Protein AF-A0A4D7BUM9-F1 (afdb_monomer_lite)

Radius of gyration: 22.11 Å; chains: 1; bounding box: 40×34×74 Å

Structure (mmCIF, N/CA/C/O backbone):
data_AF-A0A4D7BUM9-F1
#
_entry.id   AF-A0A4D7BUM9-F1
#
loop_
_atom_site.group_PDB
_atom_site.id
_atom_site.type_symbol
_atom_site.label_atom_id
_atom_site.label_alt_id
_atom_site.label_comp_id
_atom_site.label_asym_id
_atom_site.label_entity_id
_atom_site.label_seq_id
_atom_site.pdbx_PDB_ins_code
_atom_site.Cartn_x
_atom_site.Cartn_y
_atom_site.Cartn_z
_atom_site.occupancy
_atom_site.B_iso_or_equiv
_atom_site.auth_seq_id
_atom_site.auth_comp_id
_atom_site.auth_asym_id
_atom_site.auth_atom_id
_atom_site.pdbx_PDB_model_num
ATOM 1 N N . MET A 1 1 ? -1.823 -22.160 0.827 1.00 26.02 1 MET A N 1
ATOM 2 C CA . MET A 1 1 ? -3.022 -21.570 0.192 1.00 26.02 1 MET A CA 1
ATOM 3 C C . MET A 1 1 ? -2.553 -20.710 -0.973 1.00 26.02 1 MET A C 1
ATOM 5 O O . MET A 1 1 ? -1.810 -19.771 -0.708 1.00 26.02 1 MET A O 1
ATOM 9 N N . PRO A 1 2 ? -2.849 -21.059 -2.237 1.00 29.98 2 PRO A N 1
ATOM 10 C CA . PRO A 1 2 ? -2.409 -20.259 -3.375 1.00 29.98 2 PRO A CA 1
ATOM 11 C C . PRO A 1 2 ? -3.197 -18.944 -3.399 1.00 29.98 2 PRO A C 1
ATOM 13 O O . PRO A 1 2 ? -4.390 -18.929 -3.098 1.00 29.98 2 PRO A O 1
ATOM 16 N N . ALA A 1 3 ? -2.522 -17.840 -3.715 1.00 32.88 3 ALA A N 1
ATOM 17 C CA . ALA A 1 3 ? -3.166 -16.550 -3.918 1.00 32.88 3 ALA A CA 1
ATOM 18 C C . ALA A 1 3 ? -4.148 -16.680 -5.090 1.00 32.88 3 ALA A C 1
ATOM 20 O O . ALA A 1 3 ? -3.726 -16.821 -6.237 1.00 32.88 3 ALA A O 1
ATOM 21 N N . ALA A 1 4 ? -5.448 -16.700 -4.786 1.00 35.62 4 ALA A N 1
ATOM 22 C CA . ALA A 1 4 ? -6.488 -16.591 -5.794 1.00 35.62 4 ALA A CA 1
ATOM 23 C C . ALA A 1 4 ? -6.222 -15.328 -6.618 1.00 35.62 4 ALA A C 1
ATOM 25 O O . ALA A 1 4 ? -5.944 -14.267 -6.053 1.00 35.62 4 ALA A O 1
ATOM 26 N N . ASP A 1 5 ? -6.273 -15.478 -7.937 1.00 39.28 5 ASP A N 1
ATOM 27 C CA . ASP A 1 5 ? -6.186 -14.413 -8.928 1.00 39.28 5 ASP A CA 1
ATOM 28 C C . ASP A 1 5 ? -7.365 -13.449 -8.709 1.00 39.28 5 ASP A C 1
ATOM 30 O O . ASP A 1 5 ? -8.407 -13.550 -9.355 1.00 39.28 5 ASP A O 1
ATOM 34 N N . ARG A 1 6 ? -7.250 -12.558 -7.711 1.00 52.69 6 ARG A N 1
ATOM 35 C CA . ARG A 1 6 ? -8.172 -11.440 -7.473 1.00 52.69 6 ARG A CA 1
ATOM 36 C C . ARG A 1 6 ? -7.897 -10.412 -8.563 1.00 52.69 6 ARG A C 1
ATOM 38 O O . ARG A 1 6 ? -7.229 -9.403 -8.360 1.00 52.69 6 ARG A O 1
ATOM 45 N N . GLY A 1 7 ? -8.315 -10.764 -9.773 1.00 39.91 7 GLY A N 1
ATOM 46 C CA . GLY A 1 7 ? -8.189 -9.940 -10.953 1.00 39.91 7 GLY A CA 1
ATOM 47 C C . GLY A 1 7 ? -9.072 -8.710 -10.813 1.00 39.91 7 GLY A C 1
ATOM 48 O O . GLY A 1 7 ? -10.246 -8.749 -11.170 1.00 39.91 7 GLY A O 1
ATOM 49 N N . TYR A 1 8 ? -8.488 -7.595 -10.378 1.00 45.69 8 TYR A N 1
ATOM 50 C CA . TYR A 1 8 ? -8.984 -6.259 -10.708 1.00 45.69 8 TYR A CA 1
ATOM 51 C C . TYR A 1 8 ? -8.747 -6.056 -12.219 1.00 45.69 8 TYR A C 1
ATOM 53 O O . TYR A 1 8 ? -7.725 -5.539 -12.673 1.00 45.69 8 TYR A O 1
ATOM 61 N N . GLY A 1 9 ? -9.619 -6.685 -13.012 1.00 33.31 9 GLY A N 1
ATOM 62 C CA . GLY A 1 9 ? -9.295 -7.201 -14.337 1.00 33.31 9 GLY A CA 1
ATOM 63 C C . GLY A 1 9 ? -8.925 -6.164 -15.396 1.00 33.31 9 GLY A C 1
ATOM 64 O O . GLY A 1 9 ? -9.518 -5.099 -15.464 1.00 33.31 9 GLY A O 1
ATOM 65 N N . VAL A 1 10 ? -8.002 -6.558 -16.286 1.00 39.28 10 VAL A N 1
ATOM 66 C CA . VAL A 1 10 ? -8.221 -6.630 -17.745 1.00 39.28 10 VAL A CA 1
ATOM 67 C C . VAL A 1 10 ? -7.320 -7.747 -18.289 1.00 39.28 10 VAL A C 1
ATOM 69 O O . VAL A 1 10 ? -6.091 -7.647 -18.263 1.00 39.28 10 VAL A O 1
ATOM 72 N N . GLY A 1 11 ? -7.919 -8.826 -18.793 1.00 34.59 11 GLY A N 1
ATOM 73 C CA . GLY A 1 11 ? -7.201 -9.910 -19.458 1.00 34.59 11 GLY A CA 1
ATOM 74 C C . GLY A 1 11 ? -6.606 -9.448 -20.788 1.00 34.59 11 GLY A C 1
ATOM 75 O O . GLY A 1 11 ? -7.259 -9.513 -21.827 1.00 34.59 11 GLY A O 1
ATOM 76 N N . CYS A 1 12 ? -5.346 -9.016 -20.789 1.00 40.81 12 CYS A N 1
ATOM 77 C CA . CYS A 1 12 ? -4.560 -8.997 -22.018 1.00 40.81 12 CYS A CA 1
ATOM 78 C C . CYS A 1 12 ? -4.166 -10.443 -22.332 1.00 40.81 12 CYS A C 1
ATOM 80 O O . CYS A 1 12 ? -3.216 -10.967 -21.751 1.00 40.81 12 CYS A O 1
ATOM 82 N N . ARG A 1 13 ? -4.909 -11.100 -23.236 1.00 40.56 13 ARG A N 1
ATOM 83 C CA . ARG A 1 13 ? -4.467 -12.367 -23.837 1.00 40.56 13 ARG A CA 1
ATOM 84 C C . ARG A 1 13 ? -3.040 -12.163 -24.351 1.00 40.56 13 ARG A C 1
ATOM 86 O O . ARG A 1 13 ? -2.815 -11.284 -25.184 1.00 40.56 13 ARG A O 1
ATOM 93 N N . ARG A 1 14 ? -2.082 -12.947 -23.838 1.00 39.50 14 ARG A N 1
ATOM 94 C CA . ARG A 1 14 ? -0.752 -13.074 -24.450 1.00 39.50 14 ARG A CA 1
ATOM 95 C C . ARG A 1 14 ? -0.977 -13.359 -25.934 1.00 39.50 14 ARG A C 1
ATOM 97 O O . ARG A 1 14 ? -1.700 -14.294 -26.264 1.00 39.50 14 ARG A O 1
ATOM 104 N N . ALA A 1 15 ? -0.397 -12.547 -26.811 1.00 39.09 15 ALA A N 1
ATOM 105 C CA . ALA A 1 15 ? -0.272 -12.944 -28.203 1.00 39.09 15 ALA A CA 1
ATOM 106 C C . ALA A 1 15 ? 0.663 -14.158 -28.217 1.00 39.09 15 ALA A C 1
ATOM 108 O O . ALA A 1 15 ? 1.831 -14.026 -27.853 1.00 39.09 15 ALA A O 1
ATOM 109 N N . ASP A 1 16 ? 0.123 -15.332 -28.533 1.00 38.03 16 ASP A N 1
ATOM 110 C CA . ASP A 1 16 ? 0.915 -16.534 -28.751 1.00 38.03 16 ASP A CA 1
ATOM 111 C C . ASP A 1 16 ? 1.713 -16.345 -30.053 1.00 38.03 16 ASP A C 1
ATOM 113 O O . ASP A 1 16 ? 1.103 -16.212 -31.118 1.00 38.03 16 ASP A O 1
ATOM 117 N N . PRO A 1 17 ? 3.056 -16.293 -30.009 1.00 40.78 17 PRO A N 1
ATOM 118 C CA . PRO A 1 17 ? 3.868 -16.179 -31.215 1.00 40.78 17 PRO A CA 1
ATOM 119 C C . PRO A 1 17 ? 3.830 -17.448 -32.087 1.00 40.78 17 PRO A C 1
ATOM 121 O O . PRO A 1 17 ? 4.431 -17.441 -33.158 1.00 40.78 17 PRO A O 1
ATOM 124 N N . ARG A 1 18 ? 3.149 -18.522 -31.653 1.00 35.72 18 ARG A N 1
ATOM 125 C CA . ARG A 1 18 ? 2.989 -19.793 -32.379 1.00 35.72 18 ARG A CA 1
ATOM 126 C C . ARG A 1 18 ? 1.572 -20.049 -32.904 1.00 35.72 18 ARG A C 1
ATOM 128 O O . ARG A 1 18 ? 1.289 -21.163 -33.334 1.00 35.72 18 ARG A O 1
ATOM 135 N N . ALA A 1 19 ? 0.679 -19.058 -32.884 1.00 36.28 19 ALA A N 1
ATOM 136 C CA . ALA A 1 19 ? -0.628 -19.205 -33.519 1.00 36.28 19 ALA A CA 1
ATOM 137 C C . ALA A 1 19 ? -0.464 -19.263 -35.051 1.00 36.28 19 ALA A C 1
ATOM 139 O O . ALA A 1 19 ? -0.392 -18.230 -35.719 1.00 36.28 19 ALA A O 1
ATOM 140 N N . GLU A 1 20 ? -0.376 -20.482 -35.588 1.00 31.92 20 GLU A N 1
ATOM 141 C CA . GLU A 1 20 ? -0.456 -20.775 -37.020 1.00 31.92 20 GLU A CA 1
ATOM 142 C C . GLU A 1 20 ? -1.716 -20.116 -37.615 1.00 31.92 20 GLU A C 1
ATOM 144 O O . GLU A 1 20 ? -2.805 -20.236 -37.036 1.00 31.92 20 GLU A O 1
ATOM 149 N N . PRO A 1 21 ? -1.616 -19.403 -38.750 1.00 38.94 21 PRO A N 1
ATOM 150 C CA . PRO A 1 21 ? -2.780 -18.817 -39.390 1.00 38.94 21 PRO A CA 1
ATOM 151 C C . PRO A 1 21 ? -3.692 -19.938 -39.898 1.00 38.94 21 PRO A C 1
ATOM 153 O O . PRO A 1 21 ? -3.363 -20.665 -40.834 1.00 38.94 21 PRO A O 1
ATOM 156 N N . GLY A 1 22 ? -4.855 -20.061 -39.257 1.00 32.81 22 GLY A N 1
ATOM 157 C CA . GLY A 1 22 ? -5.926 -20.960 -39.658 1.00 32.81 22 GLY A CA 1
ATOM 158 C C . GLY A 1 22 ? -6.285 -20.797 -41.135 1.00 32.81 22 GLY A C 1
ATOM 159 O O . GLY A 1 22 ? -6.408 -19.693 -41.664 1.00 32.81 22 GLY A O 1
ATOM 160 N N . THR A 1 23 ? -6.434 -21.949 -41.773 1.00 36.91 23 THR A N 1
ATOM 161 C CA . THR A 1 23 ? -6.754 -22.199 -43.172 1.00 36.91 23 THR A CA 1
ATOM 162 C C . THR A 1 23 ? -7.920 -21.342 -43.676 1.00 36.91 23 THR A C 1
ATOM 164 O O . THR A 1 23 ? -9.075 -21.585 -43.337 1.00 36.91 23 THR A O 1
ATOM 167 N N . ALA A 1 24 ? -7.626 -20.380 -44.550 1.00 34.28 24 ALA A N 1
ATOM 168 C CA . ALA A 1 24 ? -8.602 -19.784 -45.454 1.00 34.28 24 ALA A CA 1
ATOM 169 C C . ALA A 1 24 ? -8.139 -20.056 -46.888 1.00 34.28 24 ALA A C 1
ATOM 171 O O . ALA A 1 24 ? -7.132 -19.522 -47.352 1.00 34.28 24 ALA A O 1
ATOM 172 N N . ALA A 1 25 ? -8.860 -20.950 -47.562 1.00 35.88 25 ALA A N 1
ATOM 173 C CA . ALA A 1 25 ? -8.734 -21.200 -48.987 1.00 35.88 25 ALA A CA 1
ATOM 174 C C . ALA A 1 25 ? -9.022 -19.909 -49.777 1.00 35.88 25 ALA A C 1
ATOM 176 O O . ALA A 1 25 ? -10.000 -19.217 -49.504 1.00 35.88 25 ALA A O 1
ATOM 177 N N . GLY A 1 26 ? -8.174 -19.595 -50.759 1.00 29.25 26 GLY A N 1
ATOM 178 C CA . GLY A 1 26 ? -8.336 -18.422 -51.620 1.00 29.25 26 GLY A CA 1
ATOM 179 C C . GLY A 1 26 ? -7.089 -18.140 -52.454 1.00 29.25 26 GLY A C 1
ATOM 180 O O . GLY A 1 26 ? -6.223 -17.369 -52.061 1.00 29.25 26 GLY A O 1
ATOM 181 N N . LEU A 1 27 ? -6.999 -18.810 -53.597 1.00 37.66 27 LEU A N 1
ATOM 182 C CA . LEU A 1 27 ? -5.947 -18.729 -54.608 1.00 37.66 27 LEU A CA 1
ATOM 183 C C . LEU A 1 27 ? -5.843 -17.319 -55.236 1.00 37.66 27 LEU A C 1
ATOM 185 O O . LEU A 1 27 ? -6.756 -16.943 -55.959 1.00 37.66 27 LEU A O 1
ATOM 189 N N . LEU A 1 28 ? -4.732 -16.587 -55.053 1.00 31.53 28 LEU A N 1
ATOM 190 C CA . LEU A 1 28 ? -4.265 -15.507 -55.955 1.00 31.53 28 LEU A CA 1
ATOM 191 C C . LEU A 1 28 ? -2.721 -15.363 -55.894 1.00 31.53 28 LEU A C 1
ATOM 193 O O . LEU A 1 28 ? -2.138 -15.574 -54.827 1.00 31.53 28 LEU A O 1
ATOM 197 N N . PRO A 1 29 ? -2.030 -15.050 -57.014 1.00 38.56 29 PRO A N 1
ATOM 198 C CA . PRO A 1 29 ? -0.603 -15.325 -57.175 1.00 38.56 29 PRO A CA 1
ATOM 199 C C . PRO A 1 29 ? 0.337 -14.225 -56.659 1.00 38.56 29 PRO A C 1
ATOM 201 O O . PRO A 1 29 ? -0.036 -13.089 -56.374 1.00 38.56 29 PRO A O 1
ATOM 204 N N . ALA A 1 30 ? 1.604 -14.625 -56.557 1.00 45.06 30 ALA A N 1
ATOM 205 C CA . ALA A 1 30 ? 2.716 -13.949 -55.911 1.00 45.06 30 ALA A CA 1
ATOM 206 C C . ALA A 1 30 ? 3.007 -12.524 -56.422 1.00 45.06 30 ALA A C 1
ATOM 208 O O . ALA A 1 30 ? 3.499 -12.328 -57.531 1.00 45.06 30 ALA A O 1
ATOM 209 N N . GLY A 1 31 ? 2.838 -11.540 -55.534 1.00 32.44 31 GLY A N 1
ATOM 210 C CA . GLY A 1 31 ? 3.442 -10.213 -55.639 1.00 32.44 31 GL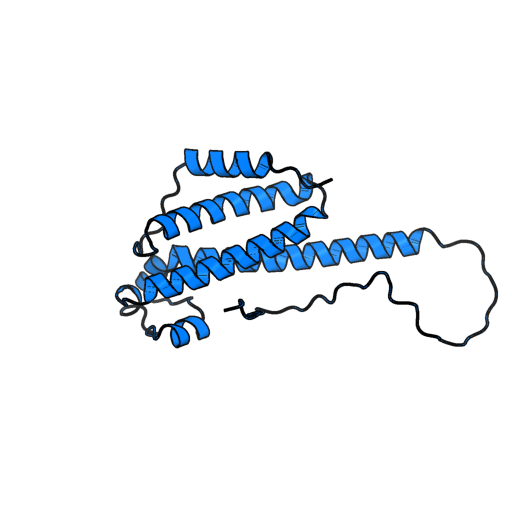Y A CA 1
ATOM 211 C C . GLY A 1 31 ? 4.646 -10.100 -54.703 1.00 32.44 31 GLY A C 1
ATOM 212 O O . GLY A 1 31 ? 4.492 -9.988 -53.486 1.00 32.44 31 GLY A O 1
ATOM 213 N N . ARG A 1 32 ? 5.864 -10.143 -55.258 1.00 47.47 32 ARG A N 1
ATOM 214 C CA . ARG A 1 32 ? 7.110 -9.875 -54.523 1.00 47.47 32 ARG A CA 1
ATOM 215 C C . ARG A 1 32 ? 7.106 -8.439 -53.981 1.00 47.47 32 ARG A C 1
ATOM 217 O O . ARG A 1 32 ? 6.937 -7.494 -54.739 1.00 47.47 32 ARG A O 1
ATOM 224 N N . GLY A 1 33 ? 7.416 -8.295 -52.691 1.00 41.62 33 GLY A N 1
ATOM 225 C CA . GLY A 1 33 ? 7.944 -7.053 -52.117 1.00 41.62 33 GLY A CA 1
ATOM 226 C C . GLY A 1 33 ? 6.978 -6.267 -51.233 1.00 41.62 33 GLY A C 1
ATOM 227 O O . GLY A 1 33 ? 6.448 -5.254 -51.668 1.00 41.62 33 GLY A O 1
ATOM 228 N N . ARG A 1 34 ? 6.795 -6.687 -49.969 1.00 41.50 34 ARG A N 1
ATOM 229 C CA . ARG A 1 34 ? 6.311 -5.818 -48.863 1.00 41.50 34 ARG A CA 1
ATOM 230 C C . ARG A 1 34 ? 6.468 -6.432 -47.454 1.00 41.50 34 ARG A C 1
ATOM 232 O O . ARG A 1 34 ? 5.728 -6.106 -46.536 1.00 41.50 34 ARG A O 1
ATOM 239 N N . GLY A 1 35 ? 7.451 -7.314 -47.249 1.00 36.69 35 GLY A N 1
ATOM 240 C CA . GLY A 1 35 ? 7.567 -8.113 -46.016 1.00 36.69 35 GLY A CA 1
ATOM 241 C C . GLY A 1 35 ? 8.122 -7.400 -44.775 1.00 36.69 35 GLY A C 1
ATOM 242 O O . GLY A 1 35 ? 7.946 -7.908 -43.678 1.00 36.69 35 GLY A O 1
ATOM 243 N N . ARG A 1 36 ? 8.779 -6.235 -44.895 1.00 40.97 36 ARG A N 1
ATOM 244 C CA . ARG A 1 36 ? 9.498 -5.612 -43.757 1.00 40.97 36 ARG A CA 1
ATOM 245 C C . ARG A 1 36 ? 8.667 -4.628 -42.921 1.00 40.97 36 ARG A C 1
ATOM 247 O O . ARG A 1 36 ? 8.959 -4.448 -41.747 1.00 40.97 36 ARG A O 1
ATOM 254 N N . HIS A 1 37 ? 7.601 -4.038 -43.467 1.00 37.06 37 HIS A N 1
ATOM 255 C CA . HIS A 1 37 ? 6.786 -3.054 -42.732 1.00 37.06 37 HIS A CA 1
ATOM 256 C C . HIS A 1 37 ? 5.697 -3.681 -41.843 1.00 37.06 37 HIS A C 1
ATOM 258 O O . HIS A 1 37 ? 5.326 -3.091 -40.828 1.00 37.06 37 HIS A O 1
ATOM 264 N N . ALA A 1 38 ? 5.202 -4.875 -42.187 1.00 42.59 38 ALA A N 1
ATOM 265 C CA . ALA A 1 38 ? 4.147 -5.555 -41.430 1.00 42.59 38 ALA A CA 1
ATOM 266 C C . ALA A 1 38 ? 4.656 -6.144 -40.099 1.00 42.59 38 ALA A C 1
ATOM 268 O O . ALA A 1 38 ? 4.014 -5.966 -39.064 1.00 42.59 38 ALA A O 1
ATOM 269 N N . VAL A 1 39 ? 5.845 -6.763 -40.102 1.00 45.91 39 VAL A N 1
ATOM 270 C CA . VAL A 1 39 ? 6.513 -7.272 -38.883 1.00 45.91 39 VAL A CA 1
ATOM 271 C C . VAL A 1 39 ? 6.827 -6.135 -37.912 1.00 45.91 39 VAL A C 1
ATOM 273 O O . VAL A 1 39 ? 6.543 -6.225 -36.722 1.00 45.91 39 VAL A O 1
ATOM 276 N N . ASP A 1 40 ? 7.323 -5.019 -38.437 1.00 48.41 40 ASP A N 1
ATOM 277 C CA . ASP A 1 40 ? 7.726 -3.846 -37.663 1.00 48.41 40 ASP A CA 1
ATOM 278 C C . ASP A 1 40 ? 6.510 -3.106 -37.051 1.00 48.41 40 ASP A C 1
ATOM 280 O O . ASP A 1 40 ? 6.538 -2.618 -35.919 1.00 48.41 40 ASP A O 1
ATOM 284 N N . ALA A 1 41 ? 5.365 -3.099 -37.746 1.00 53.19 41 ALA A N 1
ATOM 285 C CA . ALA A 1 41 ? 4.091 -2.639 -37.187 1.00 53.19 41 ALA A CA 1
ATOM 286 C C . ALA A 1 41 ? 3.544 -3.581 -36.094 1.00 53.19 41 ALA A C 1
ATOM 288 O O . ALA A 1 41 ? 3.002 -3.094 -35.095 1.00 53.19 41 ALA A O 1
ATOM 289 N N . GLY A 1 42 ? 3.711 -4.899 -36.256 1.00 42.94 42 GLY A N 1
ATOM 290 C CA . GLY A 1 42 ? 3.336 -5.921 -35.273 1.00 42.94 42 GLY A CA 1
ATOM 291 C C . GLY A 1 42 ? 4.140 -5.821 -33.976 1.00 42.94 42 GLY A C 1
ATOM 292 O O . GLY A 1 42 ? 3.549 -5.742 -32.899 1.00 42.94 42 GLY A O 1
ATOM 293 N N . VAL A 1 43 ? 5.467 -5.693 -34.078 1.00 54.44 43 VAL A N 1
ATOM 294 C CA . VAL A 1 43 ? 6.380 -5.484 -32.938 1.00 54.44 43 VAL A CA 1
ATOM 295 C C . VAL A 1 43 ? 6.059 -4.175 -32.211 1.00 54.44 43 VAL A C 1
ATOM 297 O O . VAL A 1 43 ? 5.904 -4.160 -30.988 1.00 54.44 43 VAL A O 1
ATOM 300 N N . ARG A 1 44 ? 5.828 -3.078 -32.947 1.00 56.69 44 ARG A N 1
ATOM 301 C CA . ARG A 1 44 ? 5.398 -1.800 -32.351 1.00 56.69 44 ARG A CA 1
ATOM 302 C C . ARG A 1 44 ? 4.034 -1.888 -31.657 1.00 56.69 44 ARG A C 1
ATOM 304 O O . ARG A 1 44 ? 3.811 -1.222 -30.645 1.00 56.69 44 ARG A O 1
ATOM 311 N N . ARG A 1 45 ? 3.091 -2.678 -32.182 1.00 53.91 45 ARG A N 1
ATOM 312 C CA . ARG A 1 45 ? 1.761 -2.869 -31.577 1.00 53.91 45 ARG A CA 1
ATOM 313 C C . ARG A 1 45 ? 1.838 -3.730 -30.314 1.00 53.91 45 ARG A C 1
ATOM 315 O O . ARG A 1 45 ? 1.229 -3.348 -29.317 1.00 53.91 45 ARG A O 1
ATOM 322 N N . ALA A 1 46 ? 2.630 -4.801 -30.332 1.00 56.94 46 ALA A N 1
ATOM 323 C CA . ALA A 1 46 ? 2.919 -5.632 -29.165 1.00 56.94 46 ALA A CA 1
ATOM 324 C C . ALA A 1 46 ? 3.596 -4.820 -28.045 1.00 56.94 46 ALA A C 1
ATOM 326 O O . ALA A 1 46 ? 3.124 -4.844 -26.908 1.00 56.94 46 ALA A O 1
ATOM 327 N N . GLY A 1 47 ? 4.596 -3.993 -28.377 1.00 58.88 47 GLY A N 1
ATOM 328 C CA . GLY A 1 47 ? 5.240 -3.080 -27.422 1.00 58.88 47 GLY A CA 1
ATOM 329 C C . GLY A 1 47 ? 4.269 -2.078 -26.780 1.00 58.88 47 GLY A C 1
ATOM 330 O O . GLY A 1 47 ? 4.300 -1.865 -25.570 1.00 58.88 47 GLY A O 1
ATOM 331 N N . ARG A 1 48 ? 3.324 -1.518 -27.552 1.00 60.16 48 ARG A N 1
ATOM 332 C CA . ARG A 1 48 ? 2.270 -0.618 -27.029 1.00 60.16 48 ARG A CA 1
ATOM 333 C C . ARG A 1 48 ? 1.219 -1.317 -26.161 1.00 60.16 48 ARG A C 1
ATOM 335 O O . ARG A 1 48 ? 0.574 -0.656 -25.347 1.00 60.16 48 ARG A O 1
ATOM 342 N N . CYS A 1 49 ? 0.972 -2.608 -26.368 1.00 62.97 49 CYS A N 1
ATOM 343 C CA . CYS A 1 49 ? 0.085 -3.396 -25.509 1.00 62.97 49 CYS A CA 1
ATOM 344 C C . CYS A 1 49 ? 0.783 -3.773 -24.196 1.00 62.97 49 CYS A C 1
ATOM 346 O O . CYS A 1 49 ? 0.182 -3.594 -23.141 1.00 62.97 49 CYS A O 1
ATOM 348 N N . CYS A 1 50 ? 2.062 -4.160 -24.253 1.00 67.19 50 CYS A N 1
ATOM 349 C CA . CYS A 1 50 ? 2.898 -4.410 -23.074 1.00 67.19 50 CYS A CA 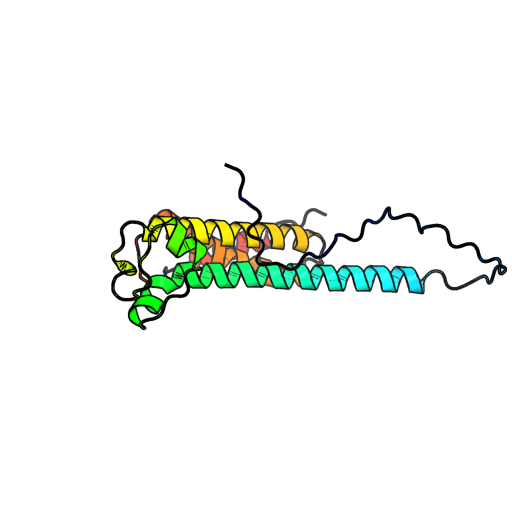1
ATOM 350 C C . CYS A 1 50 ? 3.032 -3.153 -22.194 1.00 67.19 50 CYS A C 1
ATOM 352 O O . CYS A 1 50 ? 2.775 -3.189 -20.998 1.00 67.19 50 CYS A O 1
ATOM 354 N N . LEU A 1 51 ? 3.303 -1.985 -22.788 1.00 66.81 51 LEU A N 1
ATOM 355 C CA . LEU A 1 51 ? 3.387 -0.737 -22.019 1.00 66.81 51 LEU A CA 1
ATOM 356 C C . LEU A 1 51 ? 2.055 -0.368 -21.332 1.00 66.81 51 LEU A C 1
ATOM 358 O O . LEU A 1 51 ? 2.051 0.214 -20.248 1.00 66.81 51 LEU A O 1
ATOM 362 N N . ARG A 1 52 ? 0.911 -0.719 -21.940 1.00 67.75 52 ARG A N 1
ATOM 363 C CA . ARG A 1 52 ? -0.418 -0.512 -21.341 1.00 67.75 52 ARG A CA 1
ATOM 364 C C . ARG A 1 52 ? -0.691 -1.463 -20.177 1.00 67.75 52 ARG A C 1
ATOM 366 O O . ARG A 1 52 ? -1.181 -0.994 -19.153 1.00 67.75 52 ARG A O 1
ATOM 373 N N . SER A 1 53 ? -0.358 -2.750 -20.303 1.00 66.44 53 SER A N 1
ATOM 374 C CA . SER A 1 53 ? -0.510 -3.715 -19.202 1.00 66.44 53 SER A CA 1
ATOM 375 C C . SER A 1 53 ? 0.386 -3.355 -18.017 1.00 66.44 53 SER A C 1
ATOM 377 O O . SER A 1 53 ? -0.091 -3.322 -16.881 1.00 66.44 53 SER A O 1
ATOM 379 N N . VAL A 1 54 ? 1.633 -2.962 -18.299 1.00 69.56 54 VAL A N 1
ATOM 380 C CA . VAL A 1 54 ? 2.590 -2.469 -17.306 1.00 69.56 54 VAL A CA 1
ATOM 381 C C . VAL A 1 54 ? 2.005 -1.279 -16.563 1.00 69.56 54 VAL A C 1
ATOM 383 O O . VAL A 1 54 ? 1.966 -1.298 -15.336 1.00 69.56 54 VAL A O 1
ATOM 386 N N . ARG A 1 55 ? 1.521 -0.258 -17.289 1.00 70.94 55 ARG A N 1
ATOM 387 C CA . ARG A 1 55 ? 0.938 0.951 -16.691 1.00 70.94 55 ARG A CA 1
ATOM 388 C C . ARG A 1 55 ? -0.242 0.621 -15.781 1.00 70.94 55 ARG A C 1
ATOM 390 O O . ARG A 1 55 ? -0.328 1.186 -14.697 1.00 70.94 55 ARG A O 1
ATOM 397 N N . HIS A 1 56 ? -1.127 -0.276 -16.214 1.00 72.81 56 HIS A N 1
ATOM 398 C CA . HIS A 1 56 ? -2.299 -0.680 -15.434 1.00 72.81 56 HIS A CA 1
ATOM 399 C C . HIS A 1 56 ? -1.895 -1.349 -14.118 1.00 72.81 56 HIS A C 1
ATOM 401 O O . HIS A 1 56 ? -2.258 -0.870 -13.051 1.00 72.81 56 HIS A O 1
ATOM 407 N N . ARG A 1 57 ? -1.046 -2.382 -14.182 1.00 76.44 57 ARG A N 1
ATOM 408 C CA . ARG A 1 57 ? -0.578 -3.130 -12.998 1.00 76.44 57 ARG A CA 1
ATOM 409 C C . ARG A 1 57 ? 0.265 -2.280 -12.053 1.00 76.44 57 ARG A C 1
ATOM 411 O O . ARG A 1 57 ? 0.218 -2.444 -10.839 1.00 76.44 57 ARG A O 1
ATOM 418 N N . HIS A 1 58 ? 1.052 -1.367 -12.615 1.00 79.62 58 HIS A N 1
ATOM 419 C CA . HIS A 1 58 ? 1.825 -0.410 -11.834 1.00 79.62 58 HIS A CA 1
ATOM 420 C C . HIS A 1 58 ? 0.902 0.572 -11.101 1.00 79.62 58 HIS A C 1
ATOM 422 O O . HIS A 1 58 ? 1.118 0.852 -9.926 1.00 79.62 58 HIS A O 1
ATOM 428 N N . GLY A 1 59 ? -0.144 1.058 -11.780 1.00 82.38 59 GLY A N 1
ATOM 429 C CA . GLY A 1 59 ? -1.175 1.913 -11.192 1.00 82.38 59 GLY A CA 1
ATOM 430 C C . GLY A 1 59 ? -1.962 1.215 -10.084 1.00 82.38 59 GLY A C 1
ATOM 431 O O . GLY A 1 59 ? -2.136 1.798 -9.019 1.00 82.38 59 GLY A O 1
ATOM 432 N N . GLU A 1 60 ? -2.353 -0.041 -10.298 1.00 86.25 60 GLU A N 1
ATOM 433 C CA . GLU A 1 60 ? -3.027 -0.889 -9.305 1.00 86.25 60 GLU A CA 1
ATOM 434 C C . GLU A 1 60 ? -2.200 -0.987 -8.014 1.00 86.25 60 GLU A C 1
ATOM 436 O O . GLU A 1 60 ? -2.670 -0.609 -6.944 1.00 86.25 60 GLU A O 1
ATOM 441 N N . GLY A 1 61 ? -0.928 -1.393 -8.109 1.00 88.19 61 GLY A N 1
ATOM 442 C CA . GLY A 1 61 ? -0.067 -1.508 -6.928 1.00 88.19 61 GLY A CA 1
ATOM 443 C C . GLY A 1 61 ? 0.118 -0.183 -6.178 1.00 88.19 61 GLY A C 1
ATOM 444 O O . GLY A 1 61 ? 0.151 -0.171 -4.948 1.00 88.19 61 GLY A O 1
ATOM 445 N N . LEU A 1 62 ? 0.192 0.944 -6.898 1.00 88.06 62 LEU A N 1
ATOM 446 C CA . LEU A 1 62 ? 0.276 2.275 -6.288 1.00 88.06 62 LEU A CA 1
ATOM 447 C C . LEU A 1 62 ? -1.007 2.650 -5.542 1.00 88.06 62 LEU A C 1
ATOM 449 O O . LEU A 1 62 ? -0.923 3.195 -4.444 1.00 88.06 62 LEU A O 1
ATOM 453 N N . GLN A 1 63 ? -2.176 2.358 -6.114 1.00 92.00 63 GLN A N 1
ATOM 454 C CA . GLN A 1 63 ? -3.459 2.625 -5.463 1.00 92.00 63 GLN A CA 1
ATOM 455 C C . GLN A 1 63 ? -3.600 1.812 -4.178 1.00 92.00 63 GLN A C 1
ATOM 457 O O . GLN A 1 63 ? -3.860 2.389 -3.125 1.00 92.00 63 GLN A O 1
ATOM 462 N N . LEU A 1 64 ? -3.323 0.508 -4.235 1.00 92.44 64 LEU A N 1
ATOM 463 C CA . LEU A 1 64 ? -3.379 -0.362 -3.060 1.00 92.44 64 LEU A CA 1
ATOM 464 C C . LEU A 1 64 ? -2.405 0.106 -1.968 1.00 92.44 64 LEU A C 1
ATOM 466 O O . LEU A 1 64 ? -2.765 0.175 -0.795 1.00 92.44 64 LEU A O 1
ATOM 470 N N . ALA A 1 65 ? -1.181 0.491 -2.341 1.00 92.06 65 ALA A N 1
ATOM 471 C CA . ALA A 1 65 ? -0.197 0.982 -1.381 1.00 92.06 65 ALA A CA 1
ATOM 472 C C . ALA A 1 65 ? -0.567 2.345 -0.766 1.00 92.06 65 ALA A C 1
ATOM 474 O O . ALA A 1 65 ? -0.184 2.608 0.375 1.00 92.06 65 ALA A O 1
ATOM 475 N N . ASN A 1 66 ? -1.296 3.202 -1.489 1.00 92.81 66 ASN A N 1
ATOM 476 C CA . ASN A 1 66 ? -1.850 4.433 -0.923 1.00 92.81 66 ASN A CA 1
ATOM 477 C C . ASN A 1 66 ? -2.928 4.108 0.120 1.00 92.81 66 ASN A C 1
ATOM 479 O O . ASN A 1 66 ?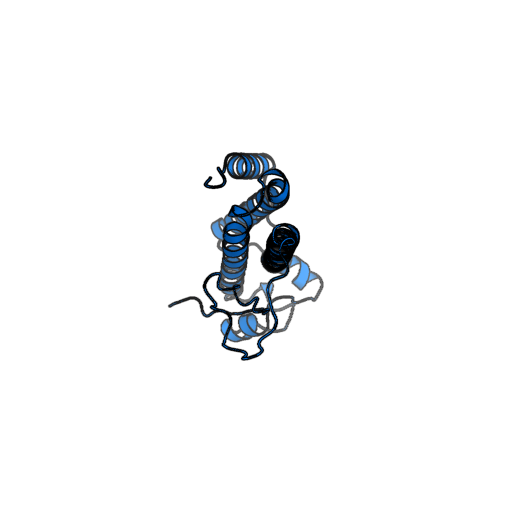 -2.819 4.582 1.243 1.00 92.81 66 ASN A O 1
ATOM 483 N N . ILE A 1 67 ? -3.872 3.212 -0.191 1.00 92.62 67 ILE A N 1
ATOM 484 C CA . ILE A 1 67 ? -4.923 2.796 0.758 1.00 92.62 67 ILE A CA 1
ATOM 485 C C . ILE A 1 67 ? -4.304 2.234 2.050 1.00 92.62 67 ILE A C 1
ATOM 487 O O . ILE A 1 67 ? -4.681 2.614 3.153 1.00 92.62 67 ILE A O 1
ATOM 491 N N . VAL A 1 68 ? -3.291 1.365 1.938 1.00 92.94 68 VAL A N 1
ATOM 492 C CA . VAL A 1 68 ? -2.616 0.760 3.105 1.00 92.94 68 VAL A CA 1
ATOM 493 C C . VAL A 1 68 ? -1.969 1.801 4.029 1.00 92.94 68 VAL A C 1
ATOM 495 O O . VAL A 1 68 ? -1.942 1.613 5.254 1.00 92.94 68 VAL A O 1
ATOM 498 N N . ARG A 1 69 ? -1.384 2.857 3.451 1.00 92.62 69 ARG A N 1
ATOM 499 C CA . ARG A 1 69 ? -0.592 3.844 4.196 1.00 92.62 69 ARG A CA 1
ATOM 500 C C . ARG A 1 69 ? -1.456 4.959 4.797 1.00 92.62 69 ARG A C 1
ATOM 502 O O . ARG A 1 69 ? -1.051 5.497 5.820 1.00 92.62 69 ARG A O 1
ATOM 509 N N . ASP A 1 70 ? -2.565 5.305 4.139 1.00 93.81 70 ASP A N 1
ATOM 510 C CA . ASP A 1 70 ? -3.388 6.480 4.455 1.00 93.81 70 ASP A CA 1
ATOM 511 C C . ASP A 1 70 ? -4.659 6.093 5.257 1.00 93.81 70 ASP A C 1
ATOM 513 O O . ASP A 1 70 ? -5.350 6.971 5.751 1.00 93.81 70 ASP A O 1
ATOM 517 N N . VAL A 1 71 ? -4.909 4.796 5.515 1.00 93.00 71 VAL A N 1
ATOM 518 C CA . VAL A 1 71 ? -6.122 4.284 6.201 1.00 93.00 71 VAL A CA 1
ATOM 519 C C . VAL A 1 71 ? -6.500 4.995 7.509 1.00 93.00 71 VAL A C 1
ATOM 521 O O . VAL A 1 71 ? -7.683 5.138 7.802 1.00 93.00 71 VAL A O 1
ATOM 524 N N . GLY A 1 72 ? -5.524 5.423 8.316 1.00 90.44 72 GLY A N 1
ATOM 525 C CA . GLY A 1 72 ? -5.791 6.144 9.563 1.00 90.44 72 GLY A CA 1
ATOM 526 C C . GLY A 1 72 ? -6.223 7.592 9.334 1.00 90.44 72 GLY A C 1
ATOM 527 O O . GLY A 1 72 ? -7.126 8.076 10.011 1.00 90.44 72 GLY A O 1
ATOM 528 N N . GLU A 1 73 ? -5.602 8.259 8.360 1.00 92.06 73 GLU A N 1
ATOM 529 C CA . GLU A 1 73 ? -5.934 9.624 7.940 1.00 92.06 73 GLU A CA 1
ATOM 530 C C . GLU A 1 73 ? -7.302 9.641 7.241 1.00 92.06 73 GLU A C 1
ATOM 532 O O . GLU A 1 73 ? -8.168 10.428 7.612 1.00 92.06 73 GLU A O 1
ATOM 537 N N . ASP A 1 74 ? -7.550 8.683 6.343 1.00 92.44 74 ASP A N 1
ATOM 538 C CA . ASP A 1 74 ? -8.838 8.506 5.665 1.00 92.44 74 ASP A CA 1
ATOM 539 C C . ASP A 1 74 ? -9.977 8.281 6.672 1.00 92.44 74 ASP A C 1
ATOM 541 O O . ASP A 1 74 ? -11.020 8.931 6.594 1.00 92.44 74 ASP A O 1
ATOM 545 N N . ALA A 1 75 ? -9.763 7.417 7.669 1.00 92.06 75 ALA A N 1
ATOM 546 C CA . ALA A 1 75 ? -10.751 7.166 8.712 1.00 92.06 75 ALA A CA 1
ATOM 547 C C . ALA A 1 75 ? -11.026 8.412 9.573 1.00 92.06 75 ALA A C 1
ATOM 549 O O . ALA A 1 75 ? -12.174 8.666 9.940 1.00 92.06 75 ALA A O 1
ATOM 550 N N . ALA A 1 76 ? -9.999 9.222 9.855 1.00 91.12 76 ALA A N 1
ATOM 551 C CA . ALA A 1 76 ? -10.152 10.495 10.560 1.00 91.12 76 ALA A CA 1
ATOM 552 C C . ALA A 1 76 ? -10.933 11.539 9.737 1.00 91.12 76 ALA A C 1
ATOM 554 O O . ALA A 1 76 ? -11.658 12.351 10.311 1.00 91.12 76 ALA A O 1
ATOM 555 N N . GLU A 1 77 ? -10.840 11.488 8.405 1.00 92.56 77 GLU A N 1
ATOM 556 C CA . GLU A 1 77 ? -11.666 12.276 7.480 1.00 92.56 77 GLU A CA 1
ATOM 557 C C . GLU A 1 77 ? -13.086 11.710 7.283 1.00 92.56 77 GLU A C 1
ATOM 559 O O . GLU A 1 77 ? -13.883 12.286 6.538 1.00 92.56 77 GLU A O 1
ATOM 564 N N . GLY A 1 78 ? -13.427 10.590 7.929 1.00 90.75 78 GLY A N 1
ATOM 565 C CA . GLY A 1 78 ? -14.729 9.939 7.782 1.00 90.75 78 GLY A CA 1
ATOM 566 C C . GLY A 1 78 ? -14.869 9.122 6.494 1.00 90.75 78 GLY A C 1
ATOM 567 O O . GLY A 1 78 ? -15.975 8.984 5.974 1.00 90.75 78 GLY A O 1
ATOM 568 N N . ARG A 1 79 ? -13.762 8.604 5.950 1.00 93.19 79 ARG A N 1
ATOM 569 C CA . ARG A 1 79 ? -13.708 7.849 4.689 1.00 93.19 79 ARG A CA 1
ATOM 570 C C . ARG A 1 79 ? -13.141 6.446 4.902 1.00 93.19 79 ARG A C 1
ATOM 572 O O . ARG A 1 79 ? -12.262 6.234 5.732 1.00 93.19 79 ARG A O 1
ATOM 579 N N . ILE A 1 80 ? -13.611 5.489 4.102 1.00 92.81 80 ILE A N 1
ATOM 580 C CA . ILE A 1 80 ? -13.061 4.131 4.019 1.00 92.81 80 ILE A CA 1
ATOM 581 C C . ILE A 1 80 ? -12.794 3.817 2.547 1.00 92.81 80 ILE A C 1
ATOM 583 O O . ILE A 1 80 ? -13.699 3.870 1.721 1.00 92.81 80 ILE A O 1
ATOM 587 N N . TYR A 1 81 ? -11.544 3.478 2.224 1.00 93.56 81 TYR A N 1
ATOM 588 C CA . TYR A 1 81 ? -11.139 3.018 0.887 1.00 93.56 81 TYR A CA 1
ATOM 589 C C . TYR A 1 81 ? -10.716 1.544 0.862 1.00 93.56 81 TYR A C 1
ATOM 591 O O . TYR A 1 81 ? -10.213 1.060 -0.155 1.00 93.56 81 TYR A O 1
ATOM 599 N N . LEU A 1 82 ? -10.864 0.822 1.978 1.00 91.88 82 LEU A N 1
ATOM 600 C CA . LEU A 1 82 ? -10.602 -0.614 1.999 1.00 91.88 82 LEU A CA 1
ATOM 601 C C . LEU A 1 82 ? -11.625 -1.334 1.105 1.00 91.88 82 LEU A C 1
ATOM 603 O O . LEU A 1 82 ? -12.808 -1.023 1.192 1.00 91.88 82 LEU A O 1
ATOM 607 N N . PRO A 1 83 ? -11.195 -2.299 0.275 1.00 91.50 83 PRO A N 1
ATOM 608 C CA . PRO A 1 83 ? -12.112 -3.074 -0.557 1.00 91.50 83 PRO A CA 1
ATOM 609 C C . PRO A 1 83 ? -13.159 -3.848 0.258 1.00 91.50 83 PRO A C 1
ATOM 611 O O . PRO A 1 83 ? -12.823 -4.443 1.285 1.00 91.50 83 PRO A O 1
ATOM 614 N N . ASP A 1 84 ? -14.394 -3.924 -0.240 1.00 89.44 84 ASP A N 1
ATOM 615 C CA . ASP A 1 84 ? -15.507 -4.614 0.433 1.00 89.44 84 ASP A CA 1
ATOM 616 C C . ASP A 1 84 ? -15.222 -6.100 0.697 1.00 89.44 84 ASP A C 1
ATOM 618 O O . ASP A 1 84 ? -15.584 -6.633 1.747 1.00 89.44 84 ASP A O 1
ATOM 622 N N . ASP A 1 85 ? -14.522 -6.784 -0.219 1.00 90.31 85 ASP A N 1
ATOM 623 C CA . ASP A 1 85 ? -14.112 -8.182 -0.033 1.00 90.31 85 ASP A CA 1
ATOM 624 C C . ASP A 1 85 ? -13.170 -8.332 1.164 1.00 90.31 85 ASP A C 1
ATOM 626 O O . ASP A 1 85 ? -13.218 -9.328 1.889 1.00 90.31 85 ASP A O 1
ATOM 630 N N . LEU A 1 86 ? -12.326 -7.327 1.391 1.00 92.19 86 LEU A N 1
ATOM 631 C CA . LEU A 1 86 ? -11.400 -7.284 2.506 1.00 92.19 86 LEU A CA 1
ATOM 632 C C . LEU A 1 86 ? -12.129 -6.963 3.814 1.00 92.19 86 LEU A C 1
ATOM 634 O O . LEU A 1 86 ? -11.859 -7.618 4.823 1.00 92.19 86 LEU A O 1
ATOM 638 N N . LEU A 1 87 ? -13.069 -6.013 3.786 1.00 92.12 87 LEU A N 1
ATOM 639 C CA . LEU A 1 87 ? -13.919 -5.698 4.934 1.00 92.12 87 LEU A CA 1
ATOM 640 C C . LEU A 1 87 ? -14.690 -6.944 5.384 1.00 92.12 87 LEU A C 1
ATOM 642 O O . LEU A 1 87 ? -14.576 -7.357 6.538 1.00 92.12 87 LEU A O 1
ATOM 646 N N . 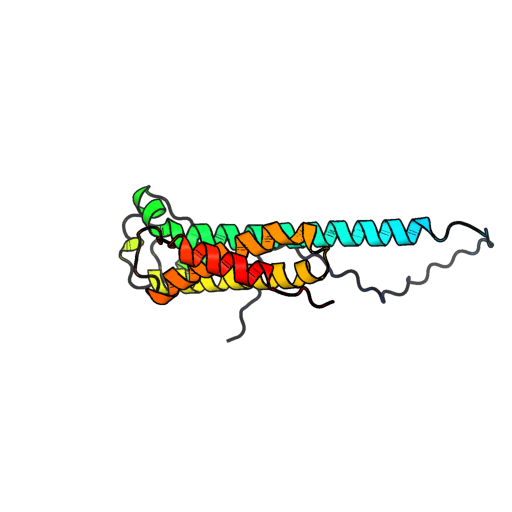ALA A 1 88 ? -15.367 -7.617 4.450 1.00 93.12 88 ALA A N 1
ATOM 647 C CA . ALA A 1 88 ? -16.120 -8.838 4.714 1.00 93.12 88 ALA A CA 1
ATOM 648 C C . ALA A 1 88 ? -15.226 -9.982 5.218 1.00 93.12 88 ALA A C 1
ATOM 650 O O . ALA A 1 88 ? -15.557 -10.653 6.195 1.00 93.12 88 ALA A O 1
ATOM 651 N N . ARG A 1 89 ? -14.061 -10.195 4.591 1.00 93.25 89 ARG A N 1
ATOM 652 C CA . ARG A 1 89 ? -13.132 -11.278 4.951 1.00 93.25 89 ARG A CA 1
ATOM 653 C C . ARG A 1 89 ? -12.591 -11.163 6.375 1.00 93.25 89 ARG A C 1
ATOM 655 O O . ARG A 1 89 ? -12.349 -12.190 7.007 1.00 93.25 89 ARG A O 1
ATOM 662 N N . PHE A 1 90 ? -12.341 -9.945 6.847 1.00 93.19 90 PHE A N 1
ATOM 663 C CA . PHE A 1 90 ? -11.768 -9.689 8.172 1.00 93.19 90 PHE A CA 1
ATOM 664 C C . PHE A 1 90 ? -12.805 -9.220 9.202 1.00 93.19 90 PHE A C 1
ATOM 666 O O . PHE A 1 90 ? -12.432 -8.935 10.341 1.00 93.19 90 PHE A O 1
ATOM 673 N N . GLY A 1 91 ? -14.089 -9.164 8.825 1.00 93.81 91 GLY A N 1
ATOM 674 C CA . GLY A 1 91 ? -15.177 -8.715 9.695 1.00 93.81 91 GLY A CA 1
ATOM 675 C C . GLY A 1 91 ? -15.031 -7.258 10.131 1.00 93.81 91 GLY A C 1
ATOM 676 O O . GLY A 1 91 ? -15.362 -6.927 11.264 1.00 93.81 91 GLY A O 1
ATOM 677 N N . LEU A 1 92 ? -14.472 -6.407 9.269 1.00 93.62 92 LEU A N 1
ATOM 678 C CA . LEU A 1 92 ? -14.266 -4.997 9.574 1.00 93.62 92 LEU A CA 1
ATOM 679 C C . LEU A 1 92 ? -15.586 -4.225 9.455 1.00 93.62 92 LEU A C 1
ATOM 681 O O . LEU A 1 92 ? -16.365 -4.494 8.539 1.00 93.62 92 LEU A O 1
ATOM 685 N N . PRO A 1 93 ? -15.835 -3.253 10.348 1.00 91.25 93 PRO A N 1
ATOM 686 C CA . PRO A 1 93 ? -17.003 -2.399 10.240 1.00 91.25 93 PRO A CA 1
ATOM 687 C C . PRO A 1 93 ? -16.856 -1.439 9.057 1.00 91.25 93 PRO A C 1
ATOM 689 O O . PRO A 1 93 ? -15.774 -0.900 8.820 1.00 91.25 93 PRO A O 1
ATOM 692 N N . ASP A 1 94 ? -17.969 -1.153 8.389 1.00 90.81 94 ASP A N 1
ATOM 693 C CA . ASP A 1 94 ? -18.084 -0.064 7.409 1.00 90.81 94 ASP A CA 1
ATOM 694 C C . ASP A 1 94 ? -18.360 1.285 8.108 1.00 90.81 94 ASP A C 1
ATOM 696 O O . ASP A 1 94 ? -19.212 2.076 7.714 1.00 90.81 94 ASP A O 1
ATOM 700 N N . ASP A 1 95 ? -17.682 1.510 9.237 1.00 92.62 95 ASP A N 1
ATOM 701 C CA . ASP A 1 95 ? -17.763 2.739 10.027 1.00 92.62 95 ASP A CA 1
ATOM 702 C C . ASP A 1 95 ? -16.348 3.313 10.210 1.00 92.62 95 ASP A C 1
ATOM 704 O O . ASP A 1 95 ? -15.525 2.694 10.902 1.00 92.62 95 ASP A O 1
ATOM 708 N N . PRO A 1 96 ? -16.050 4.494 9.629 1.00 91.62 96 PRO A N 1
ATOM 709 C CA . PRO A 1 96 ? -14.751 5.146 9.756 1.00 91.62 96 PRO A CA 1
ATOM 710 C C . PRO A 1 96 ? -14.339 5.389 11.212 1.00 91.62 96 PRO A C 1
ATOM 712 O O . PRO A 1 96 ? -13.150 5.384 11.524 1.00 91.62 96 PRO A O 1
ATOM 715 N N . ALA A 1 97 ? -15.293 5.571 12.131 1.00 92.12 97 ALA A N 1
ATOM 716 C CA . ALA A 1 97 ? -14.985 5.796 13.538 1.00 92.12 97 ALA A CA 1
ATOM 717 C C . ALA A 1 97 ? -14.581 4.501 14.262 1.00 92.12 97 ALA A C 1
ATOM 719 O O . ALA A 1 97 ? -13.716 4.534 15.144 1.00 92.12 97 ALA A O 1
ATOM 720 N N . ALA A 1 98 ? -15.184 3.363 13.916 1.00 91.69 98 ALA A N 1
ATOM 721 C CA . ALA A 1 98 ? -14.899 2.068 14.533 1.00 91.69 98 ALA A CA 1
ATOM 722 C C . ALA A 1 98 ? -13.696 1.349 13.900 1.00 91.69 98 ALA A C 1
ATOM 724 O O . ALA A 1 98 ? -12.950 0.664 14.608 1.00 91.69 98 ALA A O 1
ATOM 725 N N . LEU A 1 99 ? -13.476 1.528 12.593 1.00 92.56 99 LEU A N 1
ATOM 726 C CA . LEU A 1 99 ? -12.457 0.823 11.813 1.00 92.56 99 LEU A CA 1
ATOM 727 C C . LEU A 1 99 ? -11.037 0.908 12.420 1.00 92.56 99 LEU A C 1
ATOM 729 O O . LEU A 1 99 ? -10.423 -0.149 12.590 1.00 92.56 99 LEU A O 1
ATOM 733 N N . PRO A 1 100 ? -10.511 2.084 12.835 1.00 92.44 100 PRO A N 1
ATOM 734 C CA . PRO A 1 100 ? -9.146 2.210 13.357 1.00 92.44 100 PRO A CA 1
ATOM 735 C C . PRO A 1 100 ? -8.887 1.448 14.659 1.00 92.44 100 PRO A C 1
ATOM 737 O O . PRO A 1 100 ? -7.740 1.152 14.985 1.00 92.44 100 PRO A O 1
ATOM 740 N N . ARG A 1 101 ? -9.945 1.139 15.420 1.00 92.75 101 ARG A N 1
ATOM 741 C CA . ARG A 1 101 ? -9.858 0.412 16.695 1.00 92.75 101 ARG A CA 1
ATOM 742 C C . ARG A 1 101 ? -10.061 -1.092 16.525 1.00 92.75 101 ARG A C 1
ATOM 744 O O . ARG A 1 101 ? -9.944 -1.832 17.499 1.00 92.75 101 ARG A O 1
ATOM 751 N N . HIS A 1 102 ? -10.386 -1.550 15.317 1.00 95.31 102 HIS A N 1
ATOM 752 C CA . HIS A 1 102 ? -10.709 -2.947 15.093 1.00 95.31 102 HIS A CA 1
ATOM 753 C C . HIS A 1 102 ? -9.443 -3.823 15.150 1.00 95.31 102 HIS A C 1
ATOM 755 O O . HIS A 1 102 ? -8.483 -3.568 14.417 1.00 95.31 102 HIS A O 1
ATOM 761 N N . PRO A 1 103 ? -9.424 -4.906 15.951 1.00 94.50 103 PRO A N 1
ATOM 762 C CA . PRO A 1 103 ? -8.229 -5.732 16.148 1.00 94.50 103 PRO A CA 1
ATOM 763 C C . PRO A 1 103 ? -7.777 -6.481 14.887 1.00 94.50 103 PRO A C 1
ATOM 765 O O . PRO A 1 103 ? -6.629 -6.913 14.823 1.00 94.50 103 PRO A O 1
ATOM 768 N N . ALA A 1 104 ? -8.667 -6.637 13.899 1.00 95.50 104 ALA A N 1
ATOM 769 C CA . ALA A 1 104 ? -8.366 -7.274 12.613 1.00 95.50 104 ALA A CA 1
ATOM 770 C C . ALA A 1 104 ? -7.804 -6.308 11.544 1.00 95.50 104 ALA A C 1
ATOM 772 O O . ALA A 1 104 ? -7.442 -6.743 10.446 1.00 95.50 104 ALA A O 1
ATOM 773 N N . LEU A 1 105 ? -7.756 -4.996 11.822 1.00 95.44 105 LEU A N 1
ATOM 774 C CA . LEU A 1 105 ? -7.294 -3.999 10.852 1.00 95.44 105 LEU A CA 1
ATOM 775 C C . LEU A 1 105 ? -5.833 -4.229 10.410 1.00 95.44 105 LEU A C 1
ATOM 777 O O . LEU A 1 105 ? -5.583 -4.184 9.202 1.00 95.44 105 LEU A O 1
ATOM 781 N N . PRO A 1 106 ? -4.866 -4.528 11.302 1.00 95.88 106 PRO A N 1
ATOM 782 C CA . PRO A 1 106 ? -3.491 -4.811 10.886 1.00 95.88 106 PRO A CA 1
ATOM 783 C C . PRO A 1 106 ? -3.385 -5.985 9.900 1.00 95.88 106 PRO A C 1
ATOM 785 O O . PRO A 1 106 ? -2.647 -5.916 8.918 1.00 95.88 106 PRO A O 1
ATOM 788 N N . GLN A 1 107 ? -4.173 -7.044 10.098 1.00 95.38 107 GLN A N 1
ATOM 789 C CA . GLN A 1 107 ? -4.201 -8.230 9.240 1.00 95.38 107 GLN A CA 1
ATOM 790 C C . GLN A 1 107 ? -4.809 -7.909 7.869 1.00 95.38 107 GLN A C 1
ATOM 792 O O . GLN A 1 107 ? -4.291 -8.363 6.845 1.00 95.38 107 GLN A O 1
ATOM 797 N N . ALA A 1 108 ? -5.860 -7.086 7.832 1.00 95.00 108 ALA A N 1
ATOM 798 C CA . ALA A 1 108 ? -6.430 -6.591 6.583 1.00 95.00 108 ALA A CA 1
ATOM 799 C C . ALA A 1 108 ? -5.424 -5.721 5.813 1.00 95.00 108 ALA A C 1
ATOM 801 O O . ALA A 1 108 ? -5.186 -5.952 4.625 1.00 95.00 108 ALA A O 1
ATOM 802 N N . ARG A 1 109 ? -4.748 -4.785 6.495 1.00 95.88 109 ARG A N 1
ATOM 803 C CA . ARG A 1 109 ? -3.680 -3.959 5.904 1.00 95.88 109 ARG A CA 1
ATOM 804 C C . ARG A 1 109 ? -2.528 -4.810 5.377 1.00 95.88 109 ARG A C 1
ATOM 806 O O . ARG A 1 109 ? -2.040 -4.551 4.279 1.00 95.88 109 ARG A O 1
ATOM 813 N N . ALA A 1 110 ? -2.126 -5.848 6.109 1.00 95.94 110 ALA A N 1
ATOM 814 C CA . ALA A 1 110 ? -1.088 -6.778 5.681 1.00 95.94 110 ALA A CA 1
ATOM 815 C C . ALA A 1 110 ? -1.489 -7.553 4.415 1.00 95.94 110 ALA A C 1
ATOM 817 O O . ALA A 1 110 ? -0.680 -7.692 3.494 1.00 95.94 110 ALA A O 1
ATOM 818 N N . ALA A 1 111 ? -2.740 -8.019 4.335 1.00 95.19 111 ALA A N 1
ATOM 819 C CA . ALA A 1 111 ? -3.262 -8.692 3.149 1.00 95.19 111 ALA A CA 1
ATOM 820 C C . ALA A 1 111 ? -3.291 -7.755 1.930 1.00 95.19 111 ALA A C 1
ATOM 822 O O . ALA A 1 111 ? -2.812 -8.127 0.859 1.00 95.19 111 ALA A O 1
ATOM 823 N N . LEU A 1 112 ? -3.751 -6.515 2.106 1.00 94.88 112 LEU A N 1
ATOM 824 C CA . LEU A 1 112 ? -3.771 -5.516 1.037 1.00 94.88 112 LEU A CA 1
ATOM 825 C C . LEU A 1 112 ? -2.353 -5.104 0.597 1.00 94.88 112 LEU A C 1
ATOM 827 O O . LEU A 1 112 ? -2.083 -4.931 -0.591 1.00 94.88 112 LEU A O 1
ATOM 831 N N . ALA A 1 113 ? -1.408 -5.019 1.538 1.00 95.31 113 ALA A N 1
ATOM 832 C CA . ALA A 1 113 ? 0.004 -4.782 1.244 1.00 95.31 113 ALA A CA 1
ATOM 833 C C . ALA A 1 113 ? 0.635 -5.936 0.449 1.00 95.31 113 ALA A C 1
ATOM 835 O O . ALA A 1 113 ? 1.493 -5.702 -0.406 1.00 95.31 113 ALA A O 1
ATOM 836 N N . ALA A 1 114 ? 0.229 -7.181 0.713 1.00 94.62 114 ALA A N 1
ATOM 837 C CA . ALA A 1 114 ? 0.654 -8.334 -0.076 1.00 94.62 114 ALA A CA 1
ATOM 838 C C . ALA A 1 114 ? 0.114 -8.256 -1.513 1.00 94.62 114 ALA A C 1
ATOM 840 O O . ALA A 1 114 ? 0.876 -8.473 -2.458 1.00 94.62 114 ALA A O 1
ATOM 841 N N . ASP A 1 115 ? -1.150 -7.857 -1.682 1.00 92.19 115 ASP A N 1
ATOM 842 C CA . ASP A 1 115 ? -1.764 -7.648 -2.997 1.00 92.19 115 ASP A CA 1
ATOM 843 C C . ASP A 1 115 ? -1.026 -6.531 -3.779 1.00 92.19 115 ASP A C 1
ATOM 845 O O . ASP A 1 115 ? -0.660 -6.720 -4.944 1.00 92.19 115 ASP A O 1
ATOM 849 N N . ALA A 1 116 ? -0.667 -5.423 -3.114 1.00 92.62 116 ALA A N 1
ATOM 850 C CA . ALA A 1 116 ? 0.143 -4.345 -3.697 1.00 92.62 116 ALA A CA 1
ATOM 851 C C . ALA A 1 116 ? 1.534 -4.826 -4.159 1.00 92.62 116 ALA A C 1
ATOM 853 O O . ALA A 1 116 ? 1.961 -4.550 -5.286 1.00 92.62 116 ALA A O 1
ATOM 854 N N . ARG A 1 117 ? 2.242 -5.596 -3.318 1.00 91.94 117 ARG A N 1
ATOM 855 C CA . ARG A 1 117 ? 3.549 -6.182 -3.672 1.00 91.94 117 ARG A CA 1
ATOM 856 C C . ARG A 1 117 ? 3.441 -7.154 -4.842 1.00 91.94 117 ARG A C 1
ATOM 858 O O . ARG A 1 117 ? 4.317 -7.158 -5.709 1.00 91.94 117 ARG A O 1
ATOM 865 N N . ALA A 1 118 ? 2.372 -7.946 -4.904 1.00 90.56 118 ALA A N 1
ATOM 866 C CA . ALA A 1 118 ? 2.127 -8.852 -6.019 1.00 90.56 118 ALA A CA 1
ATOM 867 C C . ALA A 1 118 ? 1.907 -8.081 -7.332 1.00 90.56 118 ALA A C 1
ATOM 869 O O . ALA A 1 118 ? 2.501 -8.435 -8.353 1.00 90.56 118 ALA A O 1
ATOM 870 N N . ALA A 1 119 ? 1.139 -6.986 -7.312 1.00 88.25 119 ALA A N 1
ATOM 871 C CA . ALA A 1 119 ? 0.960 -6.111 -8.473 1.00 88.25 119 ALA A CA 1
ATOM 872 C C . ALA A 1 119 ? 2.290 -5.497 -8.948 1.00 88.25 119 ALA A C 1
ATOM 874 O O . ALA A 1 119 ? 2.605 -5.532 -10.142 1.00 88.25 119 ALA A O 1
ATOM 875 N N . PHE A 1 120 ? 3.131 -5.028 -8.019 1.00 87.50 120 PHE A N 1
ATOM 876 C CA . PHE A 1 120 ? 4.475 -4.538 -8.337 1.00 87.50 120 PHE A CA 1
ATOM 877 C C . PHE A 1 120 ? 5.397 -5.625 -8.896 1.00 87.50 120 PHE A C 1
ATOM 879 O O . PHE A 1 120 ? 6.128 -5.374 -9.853 1.00 87.50 120 PHE A O 1
ATOM 886 N N . ALA A 1 121 ? 5.353 -6.847 -8.361 1.00 86.56 121 ALA A N 1
ATOM 887 C CA . ALA A 1 121 ? 6.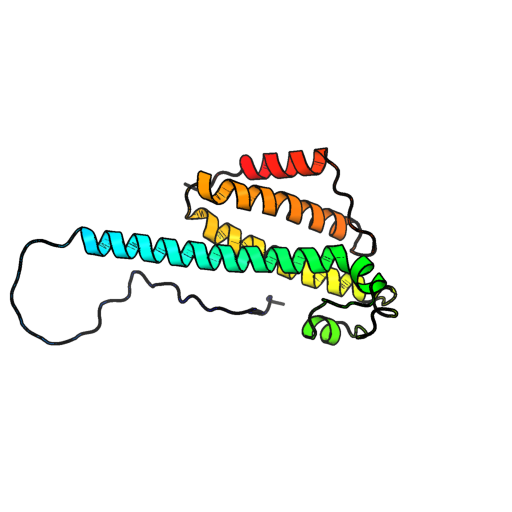121 -7.969 -8.892 1.00 86.56 121 ALA A CA 1
ATOM 888 C C . ALA A 1 121 ? 5.706 -8.309 -10.333 1.00 86.56 121 ALA A C 1
ATOM 890 O O . ALA A 1 121 ? 6.570 -8.451 -11.200 1.00 86.56 121 ALA A O 1
ATOM 891 N N . ARG A 1 122 ? 4.395 -8.346 -10.613 1.00 85.00 122 ARG A N 1
ATOM 892 C CA . ARG A 1 122 ? 3.860 -8.545 -11.970 1.00 85.00 122 ARG A CA 1
ATOM 893 C C . ARG A 1 122 ? 4.280 -7.424 -12.921 1.00 85.00 122 ARG A C 1
ATOM 895 O O . ARG A 1 122 ? 4.658 -7.710 -14.051 1.00 85.00 122 ARG A O 1
ATOM 902 N N . SER A 1 123 ? 4.226 -6.166 -12.478 1.00 84.25 123 SER A N 1
ATOM 903 C CA . SER A 1 123 ? 4.663 -5.014 -13.279 1.00 84.25 123 SER A CA 1
ATOM 904 C C . SER A 1 123 ? 6.163 -5.084 -13.585 1.00 84.25 123 SER A C 1
ATOM 906 O O . SER A 1 123 ? 6.554 -4.951 -14.741 1.00 84.25 123 SER A O 1
ATOM 908 N N . ARG A 1 124 ? 7.011 -5.402 -12.595 1.00 81.44 124 ARG A N 1
ATOM 909 C CA . ARG A 1 124 ? 8.461 -5.586 -12.802 1.00 81.44 124 ARG A CA 1
ATOM 910 C C . ARG A 1 124 ? 8.800 -6.688 -13.802 1.00 81.44 124 ARG A C 1
ATOM 912 O O . ARG A 1 124 ? 9.699 -6.488 -14.611 1.00 81.44 124 ARG A O 1
ATOM 919 N N . ALA A 1 125 ? 8.091 -7.815 -13.765 1.00 82.19 125 ALA A N 1
ATOM 920 C CA . ALA A 1 125 ? 8.302 -8.907 -14.716 1.00 82.19 125 ALA A CA 1
ATOM 921 C C . ALA A 1 125 ? 7.972 -8.510 -16.168 1.00 82.19 125 ALA A C 1
ATOM 923 O O . ALA A 1 125 ? 8.532 -9.067 -17.102 1.00 82.19 125 ALA A O 1
ATOM 924 N N . GLU A 1 126 ? 7.073 -7.545 -16.372 1.00 80.75 126 GLU A N 1
ATOM 925 C CA . GLU A 1 126 ? 6.777 -7.004 -17.703 1.00 80.75 126 GLU A CA 1
ATOM 926 C C . GLU A 1 126 ? 7.752 -5.887 -18.105 1.00 80.75 126 GLU A C 1
ATOM 928 O O . GLU A 1 126 ? 8.110 -5.765 -19.276 1.00 80.75 126 GLU A O 1
ATOM 933 N N . LEU A 1 127 ? 8.227 -5.099 -17.132 1.00 79.81 127 LEU A N 1
ATOM 934 C CA . LEU A 1 127 ? 9.229 -4.053 -17.343 1.00 79.81 127 LEU A CA 1
ATOM 935 C C . LEU A 1 127 ? 10.575 -4.621 -17.823 1.00 79.81 127 LEU A C 1
ATOM 937 O O . LEU A 1 127 ? 11.275 -3.933 -18.556 1.00 79.81 127 LEU A O 1
ATOM 941 N N . SER A 1 128 ? 10.941 -5.860 -17.478 1.00 76.31 128 SER A N 1
ATOM 942 C CA . SER A 1 128 ? 12.221 -6.447 -17.912 1.00 76.31 128 SER A CA 1
ATOM 943 C C . SER A 1 128 ? 12.360 -6.589 -19.433 1.00 76.31 128 SER A C 1
ATOM 945 O O . SER A 1 128 ? 13.472 -6.737 -19.921 1.00 76.31 128 SER A O 1
ATOM 947 N N . ALA A 1 129 ? 11.256 -6.527 -20.185 1.00 78.19 129 ALA A N 1
ATOM 948 C CA . ALA A 1 129 ? 11.258 -6.575 -21.648 1.00 78.19 129 ALA A CA 1
ATOM 949 C C . ALA A 1 129 ? 11.400 -5.191 -22.321 1.00 78.19 129 ALA A C 1
ATOM 951 O O . ALA A 1 129 ? 11.349 -5.098 -23.548 1.00 78.19 129 ALA A O 1
ATOM 952 N N . LEU A 1 130 ? 11.509 -4.108 -21.544 1.00 79.00 130 LEU A N 1
ATOM 953 C CA . LEU A 1 130 ? 11.572 -2.733 -22.041 1.00 79.00 130 LEU A CA 1
ATOM 954 C C . LEU A 1 130 ? 12.968 -2.125 -21.854 1.00 79.00 130 LEU A C 1
ATOM 956 O O . LEU A 1 130 ? 13.741 -2.538 -20.994 1.00 79.00 130 LEU A O 1
ATOM 960 N N . ASP A 1 131 ? 13.266 -1.091 -22.644 1.00 80.38 131 ASP A N 1
ATOM 961 C CA . ASP A 1 131 ? 14.520 -0.341 -22.535 1.00 80.38 131 ASP A CA 1
ATOM 962 C C . ASP A 1 131 ? 14.693 0.249 -21.125 1.00 80.38 131 ASP A C 1
ATOM 964 O O . ASP A 1 131 ? 13.772 0.850 -20.556 1.00 80.38 131 ASP A O 1
ATOM 968 N N . TRP A 1 132 ? 15.903 0.114 -20.578 1.00 75.00 132 TRP A N 1
ATOM 969 C CA . TRP A 1 132 ? 16.240 0.544 -19.223 1.00 75.00 132 TRP A CA 1
ATOM 970 C C . TRP A 1 132 ? 15.888 2.023 -18.959 1.00 75.00 132 TRP A C 1
ATOM 972 O O . TRP A 1 132 ? 15.476 2.379 -17.852 1.00 75.00 132 TRP A O 1
ATOM 982 N N . ARG A 1 133 ? 16.005 2.897 -19.971 1.00 79.19 133 ARG A N 1
ATOM 983 C CA . ARG A 1 133 ? 15.704 4.336 -19.870 1.00 79.19 133 ARG A CA 1
ATOM 984 C C . ARG A 1 133 ? 14.219 4.587 -19.653 1.00 79.19 133 ARG A C 1
ATOM 986 O O . ARG A 1 133 ? 13.859 5.534 -18.957 1.00 79.19 133 ARG A O 1
ATOM 993 N N . VAL A 1 134 ? 13.369 3.734 -20.223 1.00 78.56 134 VAL A N 1
ATOM 994 C CA . VAL A 1 134 ? 11.908 3.811 -20.098 1.00 78.56 134 VAL A CA 1
ATOM 995 C C . VAL A 1 134 ? 11.459 3.312 -18.727 1.00 78.56 134 VAL A C 1
ATOM 997 O O . VAL A 1 134 ? 10.567 3.898 -18.119 1.00 78.56 134 VAL A O 1
ATOM 1000 N N . VAL A 1 135 ? 12.091 2.256 -18.210 1.00 82.19 135 VAL A N 1
ATOM 1001 C CA . VAL A 1 135 ? 11.669 1.611 -16.952 1.00 82.19 135 VAL A CA 1
ATOM 1002 C C . VAL A 1 135 ? 12.240 2.266 -15.700 1.00 82.19 135 VAL A C 1
ATOM 1004 O O . VAL A 1 135 ? 11.678 2.101 -14.617 1.00 82.19 135 VAL A O 1
ATOM 1007 N N . ARG A 1 136 ? 13.325 3.041 -15.821 1.00 82.25 136 ARG A N 1
ATOM 1008 C CA . ARG A 1 136 ? 14.012 3.658 -14.677 1.00 82.25 136 ARG A CA 1
ATOM 1009 C C . ARG A 1 136 ? 13.073 4.418 -13.728 1.00 82.25 136 ARG A C 1
ATOM 1011 O O . ARG A 1 136 ? 13.154 4.165 -12.527 1.00 82.25 136 ARG A O 1
ATOM 1018 N N . PRO A 1 137 ? 12.163 5.302 -14.191 1.00 83.81 137 PRO A N 1
ATOM 1019 C CA . PRO A 1 137 ? 11.260 6.020 -13.288 1.00 83.81 137 PRO A CA 1
ATOM 1020 C C . PRO A 1 137 ? 10.318 5.084 -12.517 1.00 83.81 137 PRO A C 1
ATOM 1022 O O . PRO A 1 137 ? 10.100 5.275 -11.322 1.00 83.81 137 PRO A O 1
ATOM 1025 N N . ALA A 1 138 ? 9.811 4.040 -13.178 1.00 83.12 138 ALA A N 1
ATOM 1026 C CA . ALA A 1 138 ? 8.940 3.038 -12.570 1.00 83.12 138 ALA A CA 1
ATOM 1027 C C . ALA A 1 138 ? 9.673 2.236 -11.477 1.00 83.12 138 ALA A C 1
ATOM 1029 O O . ALA A 1 138 ? 9.131 2.023 -10.394 1.00 83.12 138 ALA A O 1
ATOM 1030 N N . LEU A 1 139 ? 10.930 1.848 -11.717 1.00 83.44 139 LEU A N 1
ATOM 1031 C CA . LEU A 1 139 ? 11.756 1.131 -10.737 1.00 83.44 139 LEU A CA 1
ATOM 1032 C C . LEU A 1 139 ? 12.057 1.976 -9.494 1.00 83.44 139 LEU A C 1
ATOM 1034 O O . LEU A 1 139 ? 11.946 1.485 -8.371 1.00 83.44 139 LEU A O 1
ATOM 1038 N N . VAL A 1 140 ? 12.393 3.255 -9.687 1.00 86.31 140 VAL A N 1
ATOM 1039 C CA . VAL A 1 140 ? 12.631 4.208 -8.590 1.00 86.31 140 VAL A CA 1
ATOM 1040 C C . VAL A 1 140 ? 11.379 4.353 -7.727 1.00 86.31 140 VAL A C 1
ATOM 1042 O O . VAL A 1 140 ? 11.460 4.251 -6.503 1.00 86.31 140 VAL A O 1
ATOM 1045 N N . MET A 1 141 ? 10.219 4.546 -8.359 1.00 85.88 141 MET A N 1
ATOM 1046 C CA . MET A 1 141 ? 8.941 4.654 -7.657 1.00 85.88 141 MET A CA 1
ATOM 1047 C C . MET A 1 141 ? 8.628 3.382 -6.868 1.00 85.88 141 MET A C 1
ATOM 1049 O O . MET A 1 141 ? 8.383 3.464 -5.664 1.00 85.88 141 MET A O 1
ATOM 1053 N N . HIS A 1 142 ? 8.719 2.207 -7.497 1.00 86.69 142 HIS A N 1
ATOM 1054 C CA . HIS A 1 142 ? 8.536 0.927 -6.809 1.00 86.69 142 HIS A CA 1
ATOM 1055 C C . HIS A 1 142 ? 9.417 0.794 -5.572 1.00 86.69 142 HIS A C 1
ATOM 1057 O O . HIS A 1 142 ? 8.926 0.388 -4.526 1.00 86.69 142 HIS A O 1
ATOM 1063 N N . ALA A 1 143 ? 10.695 1.157 -5.664 1.00 87.44 143 ALA A N 1
ATOM 1064 C CA . ALA A 1 143 ? 11.630 1.010 -4.556 1.00 87.44 143 ALA A CA 1
ATOM 1065 C C . ALA A 1 143 ? 11.232 1.839 -3.327 1.00 87.44 143 ALA A C 1
ATOM 1067 O O . ALA A 1 143 ? 11.374 1.389 -2.190 1.00 87.44 143 ALA A O 1
ATOM 1068 N N . VAL A 1 144 ? 10.707 3.048 -3.549 1.00 89.38 144 VAL A N 1
ATOM 1069 C CA . VAL A 1 144 ? 10.219 3.908 -2.465 1.00 89.38 144 VAL A CA 1
ATOM 1070 C C . VAL A 1 144 ? 8.977 3.302 -1.810 1.00 89.38 144 VAL A C 1
ATOM 1072 O O . VAL A 1 144 ? 8.905 3.256 -0.581 1.00 89.38 144 VAL A O 1
ATOM 1075 N N . TYR A 1 145 ? 8.026 2.814 -2.610 1.00 90.19 145 TYR A N 1
ATOM 1076 C CA . TYR A 1 145 ? 6.802 2.193 -2.097 1.00 90.19 145 TYR A CA 1
ATOM 1077 C C . TYR A 1 145 ? 7.070 0.859 -1.399 1.00 90.19 145 TYR A C 1
ATOM 1079 O O . TYR A 1 145 ? 6.519 0.616 -0.333 1.00 90.19 145 TYR A O 1
ATOM 1087 N N . ASP A 1 146 ? 7.957 0.026 -1.934 1.00 89.38 146 ASP A N 1
ATOM 1088 C CA . ASP A 1 146 ? 8.341 -1.234 -1.302 1.00 89.38 146 ASP A CA 1
ATOM 1089 C C . ASP A 1 146 ? 9.021 -0.982 0.049 1.00 89.38 146 ASP A C 1
ATOM 1091 O O . ASP A 1 146 ? 8.668 -1.598 1.054 1.00 89.38 146 ASP A O 1
ATOM 1095 N N . ARG A 1 147 ? 9.899 0.032 0.130 1.00 90.69 147 ARG A N 1
ATOM 1096 C CA . ARG A 1 147 ? 10.486 0.439 1.413 1.00 90.69 147 ARG A CA 1
ATOM 1097 C C . ARG A 1 147 ? 9.434 0.950 2.396 1.00 90.69 147 ARG A C 1
ATOM 1099 O O . ARG A 1 147 ? 9.541 0.660 3.582 1.00 90.69 147 ARG A O 1
ATOM 1106 N N . MET A 1 148 ? 8.442 1.703 1.932 1.00 92.62 148 MET A N 1
ATOM 1107 C CA . MET A 1 148 ? 7.334 2.163 2.771 1.00 92.62 148 MET A CA 1
ATOM 1108 C C . MET A 1 148 ? 6.504 0.988 3.305 1.00 92.62 148 MET A C 1
ATOM 1110 O O . MET A 1 148 ? 6.247 0.923 4.503 1.00 92.62 148 MET A O 1
ATOM 1114 N N . LEU A 1 149 ? 6.134 0.037 2.442 1.00 92.75 149 LEU A N 1
ATOM 1115 C CA . LEU A 1 149 ? 5.406 -1.169 2.840 1.00 92.75 149 LEU A CA 1
ATOM 1116 C C . LEU A 1 149 ? 6.234 -2.051 3.784 1.00 92.75 149 LEU A C 1
ATOM 1118 O O . LEU A 1 149 ? 5.664 -2.729 4.634 1.00 92.75 149 LEU A O 1
ATOM 1122 N N . GLN A 1 150 ? 7.564 -2.061 3.647 1.00 92.62 150 GLN A N 1
ATOM 1123 C CA . GLN A 1 150 ? 8.470 -2.717 4.591 1.00 92.62 150 GLN A CA 1
ATOM 1124 C C . GLN A 1 150 ? 8.410 -2.042 5.964 1.00 92.62 150 GLN A C 1
ATOM 1126 O O . GLN A 1 150 ? 8.221 -2.735 6.945 1.00 92.62 150 GLN A O 1
ATOM 1131 N N . VAL A 1 151 ? 8.488 -0.707 6.035 1.00 92.31 151 VAL A N 1
ATOM 1132 C CA . VAL A 1 151 ? 8.377 0.032 7.310 1.00 92.31 151 VAL A CA 1
ATOM 1133 C C . VAL A 1 151 ? 7.057 -0.274 8.022 1.00 92.31 151 VAL A C 1
ATOM 1135 O O . VAL A 1 151 ? 7.055 -0.490 9.226 1.00 92.31 151 VAL A O 1
ATOM 1138 N N . LEU A 1 152 ? 5.947 -0.337 7.282 1.00 92.56 152 LEU A N 1
ATOM 1139 C CA . LEU A 1 152 ? 4.650 -0.721 7.848 1.00 92.56 152 LEU A CA 1
ATOM 1140 C C . LEU A 1 152 ? 4.615 -2.186 8.303 1.00 92.56 152 LEU A C 1
ATOM 1142 O O . LEU A 1 152 ? 4.004 -2.492 9.319 1.00 92.56 152 LEU A O 1
ATOM 1146 N N . ALA A 1 153 ? 5.267 -3.087 7.566 1.00 94.19 153 ALA A N 1
ATOM 1147 C CA . ALA A 1 153 ? 5.353 -4.495 7.939 1.00 94.19 153 ALA A CA 1
ATOM 1148 C C . ALA A 1 153 ? 6.240 -4.724 9.171 1.00 94.19 153 ALA A C 1
ATOM 1150 O O . ALA A 1 153 ? 5.892 -5.553 10.004 1.00 94.19 153 ALA A O 1
ATOM 1151 N N . ASP A 1 154 ? 7.340 -3.978 9.298 1.00 93.12 154 ASP A N 1
ATOM 1152 C CA . ASP A 1 154 ? 8.246 -4.021 10.452 1.00 93.12 154 ASP A CA 1
ATOM 1153 C C . ASP A 1 154 ? 7.516 -3.567 11.740 1.00 93.12 154 ASP A C 1
ATOM 1155 O O . ASP A 1 154 ? 7.797 -4.073 12.822 1.00 93.12 154 ASP A O 1
ATOM 1159 N N . ASP A 1 155 ? 6.543 -2.657 11.613 1.00 92.81 155 ASP A N 1
ATOM 1160 C CA . ASP A 1 155 ? 5.621 -2.227 12.679 1.00 92.81 155 ASP A CA 1
ATOM 1161 C C . ASP A 1 155 ? 4.455 -3.210 12.917 1.00 92.81 155 ASP A C 1
ATOM 1163 O O . ASP A 1 155 ? 3.710 -3.083 13.882 1.00 92.81 155 ASP A O 1
ATOM 1167 N N . GLY A 1 156 ? 4.264 -4.202 12.044 1.00 92.75 156 GLY A N 1
ATOM 1168 C CA . GLY A 1 156 ? 3.114 -5.106 12.108 1.00 92.75 156 GLY A CA 1
ATOM 1169 C C . GLY A 1 156 ? 1.792 -4.466 11.673 1.00 92.75 156 GLY A C 1
ATOM 1170 O O . GLY A 1 156 ? 0.738 -5.041 11.919 1.00 92.75 156 GLY A O 1
ATOM 1171 N N . PHE A 1 157 ? 1.832 -3.318 10.987 1.00 93.94 157 PHE A N 1
ATOM 1172 C CA . PHE A 1 157 ? 0.667 -2.547 10.533 1.00 93.94 157 PHE A CA 1
ATOM 1173 C C . PHE A 1 157 ? -0.235 -2.037 11.672 1.00 93.94 157 PHE A C 1
ATOM 1175 O O . PHE A 1 157 ? -1.448 -1.888 11.479 1.00 93.94 157 PHE A O 1
ATOM 1182 N N . HIS A 1 158 ? 0.335 -1.739 12.839 1.00 90.94 158 HIS A N 1
ATOM 1183 C CA . HIS A 1 158 ? -0.397 -1.189 13.981 1.00 90.94 158 HIS A CA 1
ATOM 1184 C C . HIS A 1 158 ? -0.521 0.338 13.908 1.00 90.94 158 HIS A C 1
ATOM 1186 O O . HIS A 1 158 ? -1.575 0.887 14.222 1.00 90.94 158 HIS A O 1
ATOM 1192 N N . ALA A 1 159 ? 0.519 1.026 13.440 1.00 90.38 159 ALA A N 1
ATOM 1193 C CA . ALA A 1 159 ? 0.553 2.475 13.328 1.00 90.38 159 ALA A CA 1
ATOM 1194 C C . ALA A 1 159 ? -0.461 2.985 12.295 1.00 90.38 159 ALA A C 1
ATOM 1196 O O . ALA A 1 159 ? -0.436 2.598 11.120 1.00 90.38 159 ALA A O 1
ATOM 1197 N N . LEU A 1 160 ? -1.350 3.870 12.739 1.00 89.75 160 LEU A N 1
ATOM 1198 C CA . LEU A 1 160 ? -2.345 4.537 11.895 1.00 89.75 160 LEU A CA 1
ATOM 1199 C C . LEU A 1 160 ? -1.802 5.815 11.251 1.00 89.75 160 LEU A C 1
ATOM 1201 O O . LEU A 1 160 ? -2.306 6.238 10.214 1.00 89.75 160 LEU A O 1
ATOM 1205 N N . ASP A 1 161 ? -0.753 6.389 11.838 1.00 87.12 161 ASP A N 1
ATOM 1206 C CA . ASP A 1 161 ? -0.055 7.533 11.274 1.00 87.12 161 ASP A CA 1
ATOM 1207 C C . ASP A 1 161 ? 0.676 7.159 9.987 1.00 87.12 161 ASP A C 1
ATOM 1209 O O . ASP A 1 161 ? 1.213 6.056 9.817 1.00 87.12 161 ASP A O 1
ATOM 1213 N N . ARG A 1 162 ? 0.787 8.143 9.096 1.00 82.00 162 ARG A N 1
ATOM 1214 C CA . ARG A 1 162 ? 1.506 7.981 7.840 1.00 82.00 162 ARG A CA 1
ATOM 1215 C C . ARG A 1 162 ? 2.973 7.579 8.085 1.00 82.00 162 ARG A C 1
ATOM 1217 O O . ARG A 1 162 ? 3.698 8.283 8.800 1.00 82.00 162 ARG A O 1
ATOM 1224 N N . PRO A 1 163 ? 3.478 6.507 7.440 1.00 82.38 163 PRO A N 1
ATOM 1225 C CA . PRO A 1 163 ? 4.822 6.000 7.696 1.00 82.38 163 PRO A CA 1
ATOM 1226 C C . PRO A 1 163 ? 5.904 7.006 7.285 1.00 82.38 163 PRO A C 1
ATOM 1228 O O . PRO A 1 163 ? 5.995 7.447 6.133 1.00 82.38 163 PRO A O 1
ATOM 1231 N N . LYS A 1 164 ? 6.800 7.330 8.222 1.00 82.19 164 LYS A N 1
ATOM 1232 C CA . LYS A 1 164 ? 7.936 8.231 7.982 1.00 82.19 164 LYS A CA 1
ATOM 1233 C C . LYS A 1 164 ? 9.127 7.458 7.419 1.00 82.19 164 LYS A C 1
ATOM 1235 O O . LYS A 1 164 ? 9.974 6.956 8.150 1.00 82.19 164 LYS A O 1
ATOM 1240 N N . VAL A 1 165 ? 9.243 7.402 6.093 1.00 79.50 165 VAL A N 1
ATOM 1241 C CA . VAL A 1 165 ? 10.437 6.831 5.445 1.00 79.50 165 VAL A CA 1
ATOM 1242 C C . VAL A 1 165 ? 11.564 7.869 5.415 1.00 79.50 165 VAL A C 1
ATOM 1244 O O . VAL A 1 165 ? 11.486 8.869 4.693 1.00 79.50 165 VAL A O 1
ATOM 1247 N N . GLY A 1 166 ? 12.633 7.621 6.178 1.00 80.69 166 GLY A N 1
ATOM 1248 C CA . GLY A 1 166 ? 13.806 8.498 6.248 1.00 80.69 166 GLY A CA 1
ATOM 1249 C C . GLY A 1 166 ? 14.499 8.703 4.894 1.00 80.69 166 GLY A C 1
ATOM 1250 O O . GLY A 1 166 ? 14.522 7.809 4.043 1.00 80.69 166 GLY A O 1
ATOM 1251 N N . ARG A 1 167 ? 15.107 9.882 4.691 1.00 79.25 167 ARG A N 1
ATOM 1252 C CA . ARG A 1 167 ? 15.753 10.266 3.417 1.00 79.25 167 ARG A CA 1
ATOM 1253 C C . ARG A 1 167 ? 16.834 9.268 2.980 1.00 79.25 167 ARG A C 1
ATOM 1255 O O . ARG A 1 167 ? 16.843 8.867 1.822 1.00 79.25 167 ARG A O 1
ATOM 1262 N N . LEU A 1 168 ? 17.666 8.791 3.908 1.00 77.88 168 LEU A N 1
ATOM 1263 C CA . LEU A 1 168 ? 18.704 7.786 3.630 1.00 77.88 168 LEU A CA 1
ATOM 1264 C C . LEU A 1 168 ? 18.119 6.431 3.208 1.00 77.88 168 LEU A C 1
ATOM 1266 O O . LEU A 1 168 ? 18.628 5.798 2.288 1.00 77.88 168 LEU A O 1
ATOM 1270 N N . SER A 1 169 ? 17.005 6.013 3.819 1.00 77.00 169 SE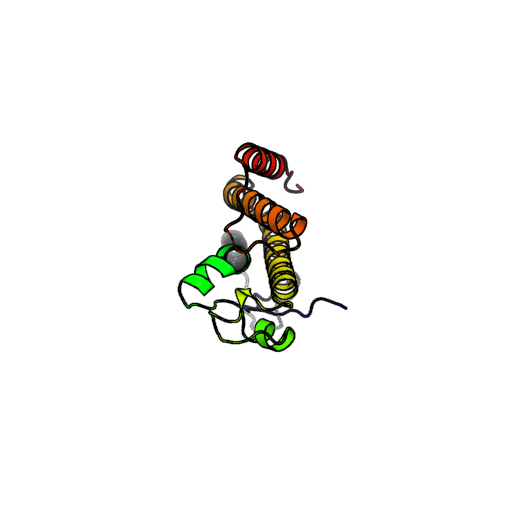R A N 1
ATOM 1271 C CA . SER A 1 169 ? 16.295 4.791 3.417 1.00 77.00 169 SER A CA 1
ATOM 1272 C C . SER A 1 169 ? 15.734 4.900 1.998 1.00 77.00 169 SER A C 1
ATOM 1274 O O . SER A 1 169 ? 15.815 3.933 1.243 1.00 77.00 169 SER A O 1
ATOM 1276 N N . LYS A 1 170 ? 15.214 6.075 1.611 1.00 79.00 170 LYS A N 1
ATOM 1277 C CA . LYS A 1 170 ? 14.768 6.335 0.232 1.00 79.00 170 LYS A CA 1
ATOM 1278 C C . LYS A 1 170 ? 15.942 6.278 -0.742 1.00 79.00 170 LYS A C 1
ATOM 1280 O O . LYS A 1 170 ? 15.855 5.567 -1.734 1.00 79.00 170 LYS A O 1
ATOM 1285 N N . ILE A 1 171 ? 17.046 6.961 -0.434 1.00 79.75 171 ILE A N 1
ATOM 1286 C CA . ILE A 1 171 ? 18.252 6.969 -1.278 1.00 79.75 171 ILE A CA 1
ATOM 1287 C C . ILE A 1 171 ? 18.787 5.545 -1.462 1.00 79.75 171 ILE A C 1
ATOM 1289 O O . ILE A 1 171 ? 18.994 5.120 -2.593 1.00 79.75 171 ILE A O 1
ATOM 1293 N N . GLY A 1 172 ? 18.937 4.774 -0.383 1.00 80.44 172 GLY A N 1
ATOM 1294 C CA . GLY A 1 172 ? 19.400 3.387 -0.465 1.00 80.44 172 GLY A CA 1
ATOM 1295 C C . GLY A 1 172 ? 18.466 2.485 -1.279 1.00 80.44 172 GLY A C 1
ATOM 1296 O O . GLY A 1 172 ? 18.940 1.654 -2.050 1.00 80.44 172 GLY A O 1
ATOM 1297 N N . ALA A 1 173 ? 17.146 2.662 -1.156 1.00 79.12 173 ALA A N 1
ATOM 1298 C CA . ALA A 1 173 ? 16.174 1.928 -1.966 1.00 79.12 173 ALA A CA 1
ATOM 1299 C C . ALA A 1 173 ? 16.300 2.273 -3.458 1.00 79.12 173 ALA A C 1
ATOM 1301 O O . ALA A 1 173 ? 16.348 1.374 -4.296 1.00 79.12 173 ALA A O 1
ATOM 1302 N N . VAL A 1 174 ? 16.427 3.562 -3.781 1.00 83.06 174 VAL A N 1
ATOM 1303 C CA . VAL A 1 174 ? 16.619 4.042 -5.154 1.00 83.06 174 VAL A CA 1
ATOM 1304 C C . VAL A 1 174 ? 17.928 3.527 -5.744 1.00 83.06 174 VAL A C 1
ATOM 1306 O O . VAL A 1 174 ? 17.915 2.991 -6.846 1.00 83.06 174 VAL A O 1
ATOM 1309 N N . LEU A 1 175 ? 19.042 3.621 -5.014 1.00 82.88 175 LEU A N 1
ATOM 1310 C CA . LEU A 1 175 ? 20.339 3.121 -5.477 1.00 82.88 175 LEU A CA 1
ATOM 1311 C C . LEU A 1 175 ? 20.279 1.624 -5.787 1.00 82.88 175 LEU A C 1
ATOM 1313 O O . LEU A 1 175 ? 20.684 1.220 -6.870 1.00 82.88 175 LEU A O 1
ATOM 1317 N N . ARG A 1 176 ? 19.694 0.806 -4.902 1.00 81.69 176 ARG A N 1
ATOM 1318 C CA . ARG A 1 176 ? 19.513 -0.633 -5.163 1.00 81.69 176 ARG A CA 1
ATOM 1319 C C . ARG A 1 176 ? 18.656 -0.910 -6.398 1.00 81.69 176 ARG A C 1
ATOM 1321 O O . ARG A 1 176 ? 18.969 -1.819 -7.154 1.00 81.69 176 ARG A O 1
ATOM 1328 N N . ALA A 1 177 ? 17.599 -0.131 -6.615 1.00 80.69 177 ALA A N 1
ATOM 1329 C CA . ALA A 1 177 ? 16.730 -0.297 -7.778 1.00 80.69 177 ALA A CA 1
ATOM 1330 C C . ALA A 1 177 ? 17.384 0.145 -9.093 1.00 80.69 177 ALA A C 1
ATOM 1332 O O . ALA A 1 177 ? 17.071 -0.407 -10.141 1.00 80.69 177 ALA A O 1
ATOM 1333 N N . LEU A 1 178 ? 18.297 1.117 -9.044 1.00 80.12 178 LEU A N 1
ATOM 1334 C CA . LEU A 1 178 ? 19.081 1.558 -10.200 1.00 80.12 178 LEU A CA 1
ATOM 1335 C C . LEU A 1 178 ? 20.265 0.633 -10.504 1.00 80.12 178 LEU A C 1
ATOM 1337 O O . LEU A 1 178 ? 20.682 0.548 -11.653 1.00 80.12 178 LEU A O 1
ATOM 1341 N N . LEU A 1 179 ? 20.789 -0.053 -9.486 1.00 77.94 179 LEU A N 1
ATOM 1342 C CA . LEU A 1 179 ? 21.820 -1.085 -9.616 1.00 77.94 179 LEU A CA 1
ATOM 1343 C C . LEU A 1 179 ? 21.242 -2.453 -10.012 1.00 77.94 179 LEU A C 1
ATOM 1345 O O . LEU A 1 179 ? 22.001 -3.398 -10.205 1.00 77.94 179 LEU A O 1
ATOM 1349 N N . TRP A 1 180 ? 19.915 -2.572 -10.134 1.00 68.19 180 TRP A N 1
ATOM 1350 C CA . TRP A 1 180 ? 19.264 -3.774 -10.640 1.00 68.19 180 TRP A CA 1
ATOM 1351 C C . TRP A 1 180 ? 19.612 -3.961 -12.123 1.00 68.19 180 TRP A C 1
ATOM 1353 O O . TRP A 1 180 ? 19.225 -3.113 -12.936 1.00 68.19 180 TRP A O 1
ATOM 1363 N N . PRO A 1 181 ? 20.296 -5.049 -12.517 1.00 53.66 181 PRO A N 1
ATOM 1364 C CA . PRO A 1 181 ? 20.478 -5.325 -13.926 1.00 53.66 181 PRO A CA 1
ATOM 1365 C C . PRO A 1 181 ? 19.120 -5.762 -14.496 1.00 53.66 181 PRO A C 1
ATOM 1367 O O . PRO A 1 181 ? 18.530 -6.722 -13.987 1.00 53.66 181 PRO A O 1
ATOM 1370 N N . PRO A 1 182 ? 18.577 -5.109 -15.541 1.00 53.88 182 PRO A N 1
ATOM 1371 C CA . PRO A 1 182 ? 17.626 -5.813 -16.386 1.00 53.88 182 PRO A CA 1
ATOM 1372 C C . PRO A 1 182 ? 18.381 -7.036 -16.913 1.00 53.88 182 PRO A C 1
ATOM 1374 O O . PRO A 1 182 ? 19.480 -6.885 -17.445 1.00 53.88 182 PRO A O 1
ATOM 1377 N N . ALA A 1 183 ? 17.864 -8.242 -16.667 1.00 47.19 183 ALA A N 1
ATOM 1378 C CA . ALA A 1 183 ? 18.432 -9.433 -17.281 1.00 47.19 183 ALA A CA 1
ATOM 1379 C C . ALA A 1 183 ? 18.465 -9.182 -18.797 1.00 47.19 183 ALA A C 1
ATOM 1381 O O . ALA A 1 183 ? 17.413 -8.937 -19.390 1.00 47.19 183 ALA A O 1
ATOM 1382 N N . ALA A 1 184 ? 19.678 -9.105 -19.347 1.00 42.19 184 ALA A N 1
ATOM 1383 C CA . ALA A 1 184 ? 19.927 -8.987 -20.777 1.00 42.19 184 ALA A CA 1
ATOM 1384 C C . ALA A 1 184 ? 19.543 -10.289 -21.485 1.00 42.19 184 ALA A C 1
ATOM 1386 O O . ALA A 1 184 ? 19.743 -11.364 -20.870 1.00 42.19 184 ALA A O 1
#

Sequence (184 aa):
MPAADRGYGVGCRRADPRAEPGTAAGLLPAGRGRGRHAVDAGVRRAGRCCLRSVRHRHGEGLQLANIVRDVGEDAAEGRIYLPDDLLARFGLPDDPAALPRHPALPQARAALAADARAAFARSRAELSALDWRVVRPALVMHAVYDRMLQVLADDGFHALDRPKVGRLSKIGAVLRALLWPPAA

Foldseek 3Di:
DDPPCPDPDDDPPPPDPPPDPDDDDDDDDDDDDDPPVVVVVVVVVNVVVLVVLLVVLLVLLVVLLCLLQQLLVQLVVFHHPQDPVLCVVQVADPTSVCRLVDPSNLVSSLVSNVVSVVSLVVSVVSCLVDDCVVCLVSLLVVLQSVLQSVQCVVVSVNDNHGDDDDPVSSVVSSVVSNVDDSPD

pLDDT: mean 74.11, std 21.87, range [26.02, 95.94]

Secondary structure (DSSP, 8-state):
--------S-------TT----------------HHHHHHHHHHHHHHHHHHHHHHHHHHHHHHHHHHHHHHHHHHTT---S-HHHHHHHT--S-TTTGGG-TTHHHHHHHHHHHHHHHHHHHHHHHTTS-HHHHHHHHHHHHHHHHHHHHHHHTTT---SPP---HHHHHHHHHHHHSPPP--

InterPro domains:
  IPR002060 Squalene/phytoene synthase [PF00494] (54-167)
  IPR008949 Isoprenoid synthase domain superfamily [G3DSA:1.10.600.10] (48-177)
  IPR008949 Isoprenoid synthase domain superfamily [SSF48576] (52-180)

Organism: NCBI:txid1763828